Protein AF-A0A0D0V2R1-F1 (afdb_monomer_lite)

Secondary structure (DSSP, 8-state):
-PPPPPPGGG--SSTTSSTT--TBTTBTT-S-GGGGG--HHHHHHHHHT-SS------SSGGG--HHHHH-TT--TT-THHHHHS-EEEEEEEEEHHHHHHHTTPPPP-TT-TT-EE-HHHHHHHHHHTT----TT-EEEEE-SHHHHHHHS-HHHHHHHHT-SS--B-EEPPSHHHHHHHHHTT--EEEESSTTSB-BS--SS-HHIIIIIII---EE-S---HHHHHHHHHHT--EEEEEE-----TT-S-----EEEE-

pLDDT: mean 82.3, std 16.57, range [29.94, 98.69]

Structure (mmCIF, N/CA/C/O backbone):
data_AF-A0A0D0V2R1-F1
#
_entry.id   AF-A0A0D0V2R1-F1
#
loop_
_atom_site.group_PDB
_atom_site.id
_atom_site.type_symbol
_atom_site.label_atom_id
_atom_site.label_alt_id
_atom_site.label_comp_id
_atom_site.label_asym_id
_atom_site.label_entity_id
_atom_site.label_seq_id
_atom_site.pdbx_PDB_ins_code
_atom_site.Cartn_x
_atom_site.Cartn_y
_atom_site.Cartn_z
_atom_site.occupancy
_atom_site.B_iso_or_equiv
_atom_site.auth_seq_id
_atom_site.auth_comp_id
_atom_site.auth_asym_id
_atom_site.auth_atom_id
_atom_site.pdbx_PDB_model_num
ATOM 1 N N . MET A 1 1 ? 41.831 -31.278 -14.290 1.00 55.53 1 MET A N 1
ATOM 2 C CA . MET A 1 1 ? 41.126 -32.405 -13.641 1.00 55.53 1 MET A CA 1
ATOM 3 C C . MET A 1 1 ? 40.776 -31.930 -12.244 1.00 55.53 1 MET A C 1
ATOM 5 O O . MET A 1 1 ? 41.676 -31.428 -11.586 1.00 55.53 1 MET A O 1
ATOM 9 N N . VAL A 1 2 ? 39.503 -31.960 -11.837 1.00 63.09 2 VAL A N 1
ATOM 10 C CA . VAL A 1 2 ? 39.121 -31.499 -10.491 1.00 63.09 2 VAL A CA 1
ATOM 11 C C . VAL A 1 2 ? 39.759 -32.454 -9.471 1.00 63.09 2 VAL A C 1
ATOM 13 O O . VAL A 1 2 ? 39.551 -33.662 -9.600 1.00 63.09 2 VAL A O 1
ATOM 16 N N . PRO A 1 3 ? 40.573 -31.963 -8.523 1.00 69.25 3 PRO A N 1
ATOM 17 C CA . PRO A 1 3 ? 41.209 -32.806 -7.518 1.00 69.25 3 PRO A CA 1
ATOM 18 C C . PRO A 1 3 ? 40.146 -33.452 -6.622 1.00 69.25 3 PRO A C 1
ATOM 20 O O . PRO A 1 3 ? 39.076 -32.884 -6.396 1.00 69.25 3 PRO A O 1
ATOM 23 N N . THR A 1 4 ? 40.433 -34.644 -6.097 1.00 80.38 4 THR A N 1
ATOM 24 C CA . THR A 1 4 ? 39.540 -35.308 -5.140 1.00 80.38 4 THR A CA 1
ATOM 25 C C . THR A 1 4 ? 39.346 -34.412 -3.920 1.00 80.38 4 THR A C 1
ATOM 27 O O . THR A 1 4 ? 40.317 -34.040 -3.261 1.00 80.38 4 THR A O 1
ATOM 30 N N . ILE A 1 5 ? 38.093 -34.061 -3.615 1.00 83.06 5 ILE A N 1
ATOM 31 C CA . ILE A 1 5 ? 37.779 -33.208 -2.466 1.00 83.06 5 ILE A CA 1
ATOM 32 C C . ILE A 1 5 ? 38.029 -34.010 -1.180 1.00 83.06 5 ILE A C 1
ATOM 34 O O . ILE A 1 5 ? 37.437 -35.081 -1.017 1.00 83.06 5 ILE A O 1
ATOM 38 N N . PRO A 1 6 ? 38.876 -33.521 -0.261 1.00 81.62 6 PRO A N 1
ATOM 39 C CA . PRO A 1 6 ? 39.162 -34.232 0.976 1.00 81.62 6 PRO A CA 1
ATOM 40 C C . PRO A 1 6 ? 37.971 -34.160 1.957 1.00 81.62 6 PRO A C 1
ATOM 42 O O . PRO A 1 6 ? 37.212 -33.183 1.924 1.00 81.62 6 PRO A O 1
ATOM 45 N N . PRO A 1 7 ? 37.788 -35.157 2.849 1.00 87.06 7 PRO A N 1
ATOM 46 C CA . PRO A 1 7 ? 36.787 -35.094 3.915 1.00 87.06 7 PRO A CA 1
ATOM 47 C C . PRO A 1 7 ? 36.956 -33.838 4.775 1.00 87.06 7 PRO A C 1
ATOM 49 O O . PRO A 1 7 ? 38.083 -33.417 5.032 1.00 87.06 7 PRO A O 1
ATOM 52 N N . PHE A 1 8 ? 35.858 -33.253 5.261 1.00 79.00 8 PHE A N 1
ATOM 53 C CA . PHE A 1 8 ? 35.910 -32.012 6.046 1.00 79.00 8 PHE A CA 1
ATOM 54 C C . PHE A 1 8 ? 36.839 -32.123 7.265 1.00 79.00 8 PHE A C 1
ATOM 56 O O . PHE A 1 8 ? 37.673 -31.247 7.481 1.00 79.00 8 PHE A O 1
ATOM 63 N N . ASP A 1 9 ? 36.782 -33.253 7.973 1.00 87.00 9 ASP A N 1
ATOM 64 C CA . ASP A 1 9 ? 37.606 -33.530 9.159 1.00 87.00 9 ASP A CA 1
ATOM 65 C C . ASP A 1 9 ? 39.110 -33.628 8.859 1.00 87.00 9 ASP A C 1
ATOM 67 O O . ASP A 1 9 ? 39.936 -33.641 9.768 1.00 87.00 9 ASP A O 1
ATOM 71 N N . SER A 1 10 ? 39.491 -33.692 7.581 1.00 84.19 10 SER A N 1
ATOM 72 C CA . SER A 1 10 ? 40.894 -33.687 7.160 1.00 84.19 10 SER A CA 1
ATOM 73 C C . SER A 1 10 ? 41.434 -32.288 6.833 1.00 84.19 10 SER A C 1
ATOM 75 O O . SER A 1 10 ? 42.637 -32.128 6.608 1.00 84.19 10 SER A O 1
ATOM 77 N N . LEU A 1 11 ? 40.578 -31.260 6.860 1.00 81.50 11 LEU A N 1
ATOM 78 C CA . LEU A 1 11 ? 40.994 -29.861 6.792 1.00 81.50 11 LEU A CA 1
ATOM 79 C C . LEU A 1 11 ? 41.585 -29.422 8.155 1.00 81.50 11 LEU A C 1
ATOM 81 O O . LEU A 1 11 ? 41.177 -29.929 9.197 1.00 81.50 11 LEU A O 1
ATOM 85 N N . PRO A 1 12 ? 42.534 -28.469 8.207 1.00 81.62 12 PRO A N 1
ATOM 86 C CA . PRO A 1 12 ? 43.048 -27.684 7.093 1.00 81.62 12 PRO A CA 1
ATOM 87 C C . PRO A 1 12 ? 44.037 -28.453 6.208 1.00 81.62 12 PRO A C 1
ATOM 89 O O . PRO A 1 12 ? 44.826 -29.259 6.712 1.00 81.62 12 PRO A O 1
ATOM 92 N N . ILE A 1 13 ? 44.035 -28.150 4.908 1.00 82.81 13 ILE A N 1
ATOM 93 C CA . ILE A 1 13 ? 45.030 -28.651 3.944 1.00 82.81 13 ILE A CA 1
ATOM 94 C C . ILE A 1 13 ? 46.378 -27.968 4.194 1.00 82.81 13 ILE A C 1
ATOM 96 O O . ILE A 1 13 ? 47.369 -28.647 4.456 1.00 82.81 13 ILE A O 1
ATOM 100 N N . ALA A 1 14 ? 46.419 -26.632 4.211 1.00 85.31 14 ALA A N 1
ATOM 101 C CA . ALA A 1 14 ? 47.617 -25.895 4.599 1.00 85.31 14 ALA A CA 1
ATOM 102 C C . ALA A 1 14 ? 47.663 -25.750 6.126 1.00 85.31 14 ALA A C 1
ATOM 104 O O . ALA A 1 14 ? 46.918 -24.959 6.706 1.00 85.31 14 ALA A O 1
ATOM 105 N N . LYS A 1 15 ? 48.542 -26.510 6.795 1.00 86.25 15 LYS A N 1
ATOM 106 C CA . LYS A 1 15 ? 48.643 -26.531 8.271 1.00 86.25 15 LYS A CA 1
ATOM 107 C C . LYS A 1 15 ? 49.080 -25.199 8.888 1.00 86.25 15 LYS A C 1
ATOM 109 O O . LYS A 1 15 ? 48.806 -24.966 10.058 1.00 86.25 15 LYS A O 1
ATOM 114 N N . SER A 1 16 ? 49.737 -24.343 8.110 1.00 85.19 16 SER A N 1
ATOM 115 C CA . SER A 1 16 ? 50.118 -22.983 8.506 1.00 85.19 16 SER A CA 1
ATOM 116 C C . SER A 1 16 ? 48.980 -21.962 8.385 1.00 85.19 16 SER A C 1
ATOM 118 O O . SER A 1 16 ? 49.117 -20.849 8.885 1.00 85.19 16 SER A O 1
ATOM 120 N N . GLY A 1 17 ? 47.882 -22.308 7.705 1.00 76.88 17 GLY A N 1
ATOM 121 C CA . GLY A 1 17 ? 46.726 -21.436 7.510 1.00 76.88 17 GLY A CA 1
ATOM 122 C C . GLY A 1 17 ? 45.669 -21.562 8.618 1.00 76.88 17 GLY A C 1
ATOM 123 O O . GLY A 1 17 ? 45.819 -22.358 9.547 1.00 76.88 17 GLY A O 1
ATOM 124 N N . PRO A 1 18 ? 44.561 -20.806 8.518 1.00 74.19 18 PRO A N 1
ATOM 125 C CA . PRO A 1 18 ? 43.477 -20.852 9.499 1.00 74.19 18 PRO A CA 1
ATOM 126 C C . PRO A 1 18 ? 42.792 -22.236 9.545 1.00 74.19 18 PRO A C 1
ATOM 128 O O . PRO A 1 18 ? 42.828 -22.965 8.545 1.00 74.19 18 PRO A O 1
ATOM 131 N N . PRO A 1 19 ? 42.150 -22.620 10.668 1.00 77.88 19 PRO A N 1
ATOM 132 C CA . PRO A 1 19 ? 41.445 -23.897 10.785 1.00 77.88 19 PRO A CA 1
ATOM 133 C C . PRO A 1 19 ? 40.475 -24.145 9.624 1.00 77.88 19 PRO A C 1
ATOM 135 O O . PRO A 1 19 ? 39.800 -23.231 9.156 1.00 77.88 19 PRO A O 1
ATOM 138 N N . TYR A 1 20 ? 40.417 -25.397 9.166 1.00 76.56 20 TYR A N 1
ATOM 139 C CA . TYR A 1 20 ? 39.538 -25.869 8.089 1.00 76.56 20 TYR A CA 1
ATOM 140 C C . TYR A 1 20 ? 39.768 -25.266 6.687 1.00 76.56 20 TYR A C 1
ATOM 142 O O . TYR A 1 20 ? 38.922 -25.417 5.807 1.00 76.56 20 TYR A O 1
ATOM 150 N N . ASN A 1 21 ? 40.907 -24.613 6.426 1.00 85.31 21 ASN A N 1
ATOM 151 C CA . ASN A 1 21 ? 41.203 -24.101 5.084 1.00 85.31 21 ASN A CA 1
ATOM 152 C C . ASN A 1 21 ? 41.425 -25.223 4.050 1.00 85.31 21 ASN A C 1
ATOM 154 O O . ASN A 1 21 ? 41.913 -26.308 4.368 1.00 85.31 21 ASN A O 1
ATOM 158 N N . ALA A 1 22 ? 41.129 -24.920 2.787 1.00 83.62 22 ALA A N 1
ATOM 159 C CA . ALA A 1 22 ? 41.424 -25.779 1.641 1.00 83.62 22 ALA A CA 1
ATOM 160 C C . ALA A 1 22 ? 42.485 -25.158 0.711 1.00 83.62 22 ALA A C 1
ATOM 162 O O . ALA A 1 22 ? 42.470 -25.385 -0.497 1.00 83.62 22 ALA A O 1
ATOM 163 N N . TRP A 1 23 ? 43.372 -24.319 1.252 1.00 86.69 23 TRP A N 1
ATOM 164 C CA . TRP A 1 23 ? 44.371 -23.610 0.453 1.00 86.69 23 TRP A CA 1
ATOM 165 C C . TRP A 1 23 ? 45.352 -24.594 -0.185 1.00 86.69 23 TRP A C 1
ATOM 167 O O . TRP A 1 23 ? 45.798 -25.543 0.460 1.00 86.69 23 TRP A O 1
ATOM 177 N N . GLY A 1 24 ? 45.650 -24.385 -1.468 1.00 82.88 24 GLY A N 1
ATOM 178 C CA . GLY A 1 24 ? 46.469 -25.296 -2.265 1.00 82.88 24 GLY A CA 1
ATOM 179 C C . GLY A 1 24 ? 45.717 -26.491 -2.860 1.00 82.88 24 GLY A C 1
ATOM 180 O O . GLY A 1 24 ? 46.298 -27.188 -3.687 1.00 82.88 24 GLY A O 1
ATOM 181 N N . LEU A 1 25 ? 44.437 -26.719 -2.515 1.00 82.00 25 LEU A N 1
ATOM 182 C CA . LEU A 1 25 ? 43.645 -27.833 -3.066 1.00 82.00 25 LEU A CA 1
ATOM 183 C C . LEU A 1 25 ? 43.629 -27.828 -4.599 1.00 82.00 25 LEU A C 1
ATOM 185 O O . LEU A 1 25 ? 43.749 -28.885 -5.207 1.00 82.00 25 LEU A O 1
ATOM 189 N N . TYR A 1 26 ? 43.509 -26.646 -5.206 1.00 81.69 26 TYR A N 1
ATOM 190 C CA . TYR A 1 26 ? 43.457 -26.456 -6.659 1.00 81.69 26 TYR A CA 1
ATOM 191 C C . TYR A 1 26 ? 44.762 -25.875 -7.241 1.00 81.69 26 TYR A C 1
ATOM 193 O O . TYR A 1 26 ? 44.796 -25.500 -8.409 1.00 81.69 26 TYR A O 1
ATOM 201 N N . GLY A 1 27 ? 45.840 -25.834 -6.449 1.00 83.56 27 GLY A N 1
ATOM 202 C CA . GLY A 1 27 ? 47.112 -25.187 -6.789 1.00 83.56 27 GLY A CA 1
ATOM 203 C C . GLY A 1 27 ? 47.432 -24.000 -5.876 1.00 83.56 27 GLY A C 1
ATOM 204 O O . GLY A 1 27 ? 46.545 -23.464 -5.214 1.00 83.56 27 GLY A O 1
ATOM 205 N N . SER A 1 28 ? 48.711 -23.614 -5.802 1.00 82.12 28 SER A N 1
ATOM 206 C CA . SER A 1 28 ? 49.166 -22.508 -4.940 1.00 82.12 28 SER A CA 1
ATOM 207 C C . SER A 1 28 ? 48.728 -21.130 -5.439 1.00 82.12 28 SER A C 1
ATOM 209 O O . SER A 1 28 ? 48.524 -20.242 -4.622 1.00 82.12 28 SER A O 1
ATOM 211 N N . GLU A 1 29 ? 48.523 -20.990 -6.750 1.00 78.00 29 GLU A N 1
ATOM 212 C CA . GLU A 1 29 ? 48.115 -19.740 -7.411 1.00 78.00 29 GLU A CA 1
ATOM 213 C C . GLU A 1 29 ? 46.612 -19.713 -7.750 1.00 78.00 29 GLU A C 1
ATOM 215 O O . GLU A 1 29 ? 46.174 -18.934 -8.593 1.00 78.00 29 GLU A O 1
ATOM 220 N N . ASP A 1 30 ? 45.816 -20.619 -7.174 1.00 77.44 30 ASP A N 1
ATOM 221 C CA . ASP A 1 30 ? 44.382 -20.675 -7.454 1.00 77.44 30 ASP A CA 1
ATOM 222 C C . ASP A 1 30 ? 43.613 -19.527 -6.780 1.00 77.44 30 ASP A C 1
ATOM 224 O O . ASP A 1 30 ? 43.604 -19.410 -5.555 1.00 77.44 30 ASP A O 1
ATOM 228 N N . GLU A 1 31 ? 42.888 -18.747 -7.584 1.00 65.75 31 GLU A N 1
ATOM 229 C CA . GLU A 1 31 ? 42.003 -17.666 -7.123 1.00 65.75 31 GLU A CA 1
ATOM 230 C C . GLU A 1 31 ? 40.507 -18.018 -7.221 1.00 65.75 31 GLU A C 1
ATOM 232 O O . GLU A 1 31 ? 39.653 -17.254 -6.770 1.00 65.75 31 GLU A O 1
ATOM 237 N N . LEU A 1 32 ? 40.153 -19.166 -7.812 1.00 53.62 32 LEU A N 1
ATOM 238 C CA . LEU A 1 32 ? 38.756 -19.527 -8.091 1.00 53.62 32 LEU A CA 1
ATOM 239 C C . LEU A 1 32 ? 38.149 -20.444 -7.021 1.00 53.62 32 LEU A C 1
ATOM 241 O O . LEU A 1 32 ? 36.923 -20.495 -6.861 1.00 53.62 32 LEU A O 1
ATOM 245 N N . GLY A 1 33 ? 38.974 -21.182 -6.277 1.00 70.88 33 GLY A N 1
ATOM 246 C CA . GLY A 1 33 ? 38.547 -22.041 -5.184 1.00 70.88 33 GLY A CA 1
ATOM 247 C C . GLY A 1 33 ? 37.458 -23.022 -5.617 1.00 70.88 33 GLY A C 1
ATOM 248 O O . GLY A 1 33 ? 37.603 -23.806 -6.552 1.00 70.88 33 GLY A O 1
ATOM 249 N N . ARG A 1 34 ? 36.306 -22.993 -4.941 1.00 63.16 34 ARG A N 1
ATOM 250 C CA . ARG A 1 34 ? 35.209 -23.931 -5.233 1.00 63.16 34 ARG A CA 1
ATOM 251 C C . ARG A 1 34 ? 34.501 -23.693 -6.567 1.00 63.16 34 ARG A C 1
ATOM 253 O O . ARG A 1 34 ? 33.722 -24.556 -6.965 1.00 63.16 34 ARG A O 1
ATOM 260 N N . LEU A 1 35 ? 34.782 -22.607 -7.285 1.00 54.09 35 LEU A N 1
ATOM 261 C CA . LEU A 1 35 ? 34.234 -22.412 -8.630 1.00 54.09 35 LEU A CA 1
ATOM 262 C C . LEU A 1 35 ? 34.763 -23.450 -9.629 1.00 54.09 35 LEU A C 1
ATOM 264 O O . LEU A 1 35 ? 34.054 -23.785 -10.573 1.00 54.09 35 LEU A O 1
ATOM 268 N N . HIS A 1 36 ? 35.919 -24.070 -9.365 1.00 64.62 36 HIS A N 1
ATOM 269 C CA . HIS A 1 36 ? 36.400 -25.230 -10.133 1.00 64.62 36 HIS A CA 1
ATOM 270 C C . HIS A 1 36 ? 35.444 -26.429 -10.111 1.00 64.62 36 HIS A C 1
ATOM 272 O O . HIS A 1 36 ? 35.513 -27.293 -10.984 1.00 64.62 36 HIS A O 1
ATOM 278 N N . LEU A 1 37 ? 34.533 -26.495 -9.132 1.00 55.34 37 LEU A N 1
ATOM 279 C CA . LEU A 1 37 ? 33.505 -27.537 -9.057 1.00 55.34 37 LEU A CA 1
ATOM 280 C C . LEU A 1 37 ? 32.376 -27.332 -10.078 1.00 55.34 37 LEU A C 1
ATOM 282 O O . LEU A 1 37 ? 31.584 -28.247 -10.312 1.00 55.34 37 LEU A O 1
ATOM 286 N N . ILE A 1 38 ? 32.313 -26.160 -10.713 1.00 52.25 38 ILE A N 1
ATOM 287 C CA . ILE A 1 38 ? 31.374 -25.840 -11.788 1.00 52.25 38 ILE A CA 1
ATOM 288 C C . ILE A 1 38 ? 31.972 -26.327 -13.117 1.00 52.25 38 ILE A C 1
ATOM 290 O O . ILE A 1 38 ? 32.404 -25.555 -13.969 1.00 52.25 38 ILE A O 1
ATOM 294 N N . THR A 1 39 ? 32.035 -27.647 -13.291 1.00 67.12 39 THR A N 1
ATOM 295 C CA . THR A 1 39 ? 32.497 -28.273 -14.541 1.00 67.12 39 THR A CA 1
ATOM 296 C C . THR A 1 39 ? 31.403 -28.261 -15.617 1.00 67.12 39 THR A C 1
ATOM 298 O O . THR A 1 39 ? 30.225 -28.107 -15.283 1.00 67.12 39 THR A O 1
ATOM 301 N N . PRO A 1 40 ? 31.723 -28.505 -16.905 1.00 59.31 40 PRO A N 1
ATOM 302 C CA . PRO A 1 40 ? 30.703 -28.697 -17.939 1.00 59.31 40 PRO A CA 1
ATOM 303 C C . PRO A 1 40 ? 29.654 -29.762 -17.577 1.00 59.31 40 PRO A C 1
ATOM 305 O O . PRO A 1 40 ? 28.475 -29.597 -17.879 1.00 59.31 40 PRO A O 1
ATOM 308 N N . GLU A 1 41 ? 30.040 -30.834 -16.883 1.00 57.56 41 GLU A N 1
ATOM 309 C CA . GLU A 1 41 ? 29.123 -31.856 -16.363 1.00 57.56 41 GLU A CA 1
ATOM 310 C C . GLU A 1 41 ? 28.255 -31.317 -15.219 1.00 57.56 41 GLU A C 1
ATOM 312 O O . GLU A 1 41 ? 27.079 -31.659 -15.146 1.00 57.56 41 GLU A O 1
ATOM 317 N N . ALA A 1 42 ? 28.794 -30.466 -14.338 1.00 45.72 42 ALA A N 1
ATOM 318 C CA . ALA A 1 42 ? 28.013 -29.797 -13.295 1.00 45.72 42 ALA A CA 1
ATOM 319 C C . ALA A 1 42 ? 26.999 -28.807 -13.884 1.00 45.72 42 ALA A C 1
ATOM 321 O O . ALA A 1 42 ? 25.849 -28.782 -13.452 1.00 45.72 42 ALA A O 1
ATOM 322 N N . VAL A 1 43 ? 27.389 -28.068 -14.925 1.00 43.47 43 VAL A N 1
ATOM 323 C CA . VAL A 1 43 ? 26.494 -27.185 -15.686 1.00 43.47 43 VAL A CA 1
ATOM 324 C C . VAL A 1 43 ? 25.400 -27.997 -16.386 1.00 43.47 43 VAL A C 1
ATOM 326 O O . VAL A 1 43 ? 24.230 -27.632 -16.317 1.00 43.47 43 VAL A O 1
ATOM 329 N N . LYS A 1 44 ? 25.738 -29.142 -16.996 1.00 46.59 44 LYS A N 1
ATOM 330 C CA . LYS A 1 44 ? 24.747 -30.058 -17.593 1.00 46.59 44 LYS A CA 1
ATOM 331 C C . LYS A 1 44 ? 23.791 -30.652 -16.551 1.00 46.59 44 LYS A C 1
ATOM 333 O O . LYS A 1 44 ? 22.607 -30.750 -16.842 1.00 46.59 44 LYS A O 1
ATOM 338 N N . ARG A 1 45 ? 24.249 -30.961 -15.330 1.00 48.53 45 ARG A N 1
ATOM 339 C CA . ARG A 1 45 ? 23.344 -31.334 -14.222 1.00 48.53 45 ARG A CA 1
ATOM 340 C C . ARG A 1 45 ? 22.424 -30.180 -13.817 1.00 48.53 45 ARG A C 1
ATOM 342 O O . ARG A 1 45 ? 21.249 -30.412 -13.577 1.00 48.53 45 ARG A O 1
ATOM 349 N N . GLY A 1 46 ? 22.929 -28.946 -13.787 1.00 38.53 46 GLY A N 1
ATOM 350 C CA . GLY A 1 46 ? 22.111 -27.749 -13.551 1.00 38.53 46 GLY A CA 1
ATOM 351 C C . GLY A 1 46 ? 21.082 -27.484 -14.658 1.00 38.53 46 GLY A C 1
ATOM 352 O O . GLY A 1 46 ? 19.998 -26.982 -14.384 1.00 38.53 46 GLY A O 1
ATOM 353 N N . ARG A 1 47 ? 21.363 -27.877 -15.907 1.00 42.25 47 ARG A N 1
ATOM 354 C CA . ARG A 1 47 ? 20.350 -27.912 -16.975 1.00 42.25 47 ARG A CA 1
ATOM 355 C C . ARG A 1 47 ? 19.242 -28.916 -16.652 1.00 42.25 47 ARG A C 1
ATOM 357 O O . ARG A 1 47 ? 18.080 -28.604 -16.869 1.00 42.25 47 ARG A O 1
ATOM 364 N N . ASP A 1 48 ? 19.582 -30.092 -16.132 1.00 45.12 48 ASP A N 1
ATOM 365 C CA . ASP A 1 48 ? 18.597 -31.140 -15.824 1.00 45.12 48 ASP A CA 1
ATOM 366 C C . ASP A 1 48 ? 17.674 -30.768 -14.646 1.00 45.12 48 ASP A C 1
ATOM 368 O O . ASP A 1 48 ? 16.599 -31.344 -14.511 1.00 45.12 48 ASP A O 1
ATOM 372 N N . THR A 1 49 ? 18.048 -29.776 -13.826 1.00 37.78 49 THR A N 1
ATOM 373 C CA . THR A 1 49 ? 17.173 -29.190 -12.792 1.00 37.78 49 THR A CA 1
ATOM 374 C C . THR A 1 49 ? 16.225 -28.115 -13.325 1.00 37.78 49 THR A C 1
ATOM 376 O O . THR A 1 49 ? 15.432 -27.569 -12.566 1.00 37.78 49 THR A O 1
ATOM 379 N N . ILE A 1 50 ? 16.309 -27.769 -14.611 1.00 42.56 50 ILE A N 1
ATOM 380 C CA . ILE A 1 50 ? 15.351 -26.877 -15.266 1.00 42.56 50 ILE A CA 1
ATOM 381 C C . ILE A 1 50 ? 14.128 -27.723 -15.625 1.00 42.56 50 ILE A C 1
ATOM 383 O O . ILE A 1 50 ? 13.998 -28.204 -16.750 1.00 42.56 50 ILE A O 1
ATOM 387 N N . THR A 1 51 ? 13.247 -27.940 -14.654 1.00 38.44 51 THR A N 1
ATOM 388 C CA . THR A 1 51 ? 12.038 -28.755 -14.829 1.00 38.44 51 THR A CA 1
ATOM 389 C C . THR A 1 51 ? 10.812 -27.913 -15.201 1.00 38.44 51 THR A C 1
ATOM 391 O O . THR A 1 51 ? 9.940 -28.381 -15.926 1.00 38.44 51 THR A O 1
ATOM 394 N N . GLU A 1 52 ? 10.776 -26.640 -14.802 1.00 44.81 52 GLU A N 1
ATOM 395 C CA . GLU A 1 52 ? 9.610 -25.753 -14.938 1.00 44.81 52 GLU A CA 1
ATOM 396 C C . GLU A 1 52 ? 9.843 -24.610 -15.933 1.00 44.81 52 GLU A C 1
ATOM 398 O O . GLU A 1 52 ? 8.908 -23.891 -16.277 1.00 44.81 52 GLU A O 1
ATOM 403 N N . GLY A 1 53 ? 11.087 -24.407 -16.385 1.00 34.47 53 GLY A N 1
ATOM 404 C CA . GLY A 1 53 ? 11.432 -23.338 -17.331 1.00 34.47 53 GLY A CA 1
ATOM 405 C C . GLY A 1 53 ? 11.249 -21.915 -16.783 1.00 34.47 53 GLY A C 1
ATOM 406 O O . GLY A 1 53 ? 11.116 -20.974 -17.563 1.00 34.47 53 GLY A O 1
ATOM 407 N N . ILE A 1 54 ? 11.239 -21.739 -15.456 1.00 37.47 54 ILE A N 1
ATOM 408 C CA . ILE A 1 54 ? 11.069 -20.436 -14.797 1.00 37.47 54 ILE A CA 1
ATOM 409 C C . ILE A 1 54 ? 12.432 -19.756 -14.617 1.00 37.47 54 ILE A C 1
ATOM 411 O O . ILE A 1 54 ? 13.371 -20.338 -14.078 1.00 37.47 54 ILE A O 1
ATOM 415 N N . SER A 1 55 ? 12.521 -18.495 -15.041 1.00 31.69 55 SER A N 1
ATOM 416 C CA . SER A 1 55 ? 13.694 -17.627 -14.896 1.00 31.69 55 SER A CA 1
ATOM 417 C C . SER A 1 55 ? 13.363 -16.441 -13.981 1.00 31.69 55 SER A C 1
ATOM 419 O O . SER A 1 55 ? 12.272 -15.882 -14.080 1.00 31.69 55 SER A O 1
ATOM 421 N N . ILE A 1 56 ? 14.282 -16.052 -13.089 1.00 31.31 56 ILE A N 1
ATOM 422 C CA . ILE A 1 56 ? 14.119 -14.938 -12.132 1.00 31.31 56 ILE A CA 1
ATOM 423 C C . ILE A 1 56 ? 15.216 -13.891 -12.393 1.00 31.31 56 ILE A C 1
ATOM 425 O O . ILE A 1 56 ? 16.365 -14.256 -12.632 1.00 31.31 56 ILE A O 1
ATOM 429 N N . ASN A 1 57 ? 14.871 -12.597 -12.354 1.00 29.94 57 ASN A N 1
ATOM 430 C CA . ASN A 1 57 ? 15.736 -11.476 -12.760 1.00 29.94 57 ASN A CA 1
ATOM 431 C C . ASN A 1 57 ? 16.010 -10.468 -11.611 1.00 29.94 57 ASN A C 1
ATOM 433 O O . ASN A 1 57 ? 15.234 -10.396 -10.661 1.00 29.94 57 ASN A O 1
ATOM 437 N N . LEU A 1 58 ? 17.089 -9.675 -11.721 1.00 31.91 58 LEU A N 1
ATOM 438 C CA . LEU A 1 58 ? 17.558 -8.631 -10.785 1.00 31.91 58 LEU A CA 1
ATOM 439 C C . LEU A 1 58 ? 17.643 -7.266 -11.531 1.00 31.91 58 LEU A C 1
ATOM 441 O O . LEU A 1 58 ? 18.577 -7.124 -12.317 1.00 31.91 58 LEU A O 1
ATOM 445 N N . LYS A 1 59 ? 16.699 -6.302 -11.347 1.00 34.66 59 LYS A N 1
ATOM 446 C CA . LYS A 1 59 ? 16.689 -4.874 -11.842 1.00 34.66 59 LYS A CA 1
ATOM 447 C C . LYS A 1 59 ? 15.371 -4.113 -11.492 1.00 34.66 59 LYS A C 1
ATOM 449 O O . LYS A 1 59 ? 14.434 -4.757 -11.032 1.00 34.66 59 LYS A O 1
ATOM 454 N N . PHE A 1 60 ? 15.284 -2.781 -11.715 1.00 45.69 60 PHE A N 1
ATOM 455 C CA . PHE A 1 60 ? 14.038 -1.971 -11.599 1.00 45.69 60 PHE A CA 1
ATOM 456 C C . PHE A 1 60 ? 13.015 -2.293 -12.720 1.00 45.69 60 PHE A C 1
ATOM 458 O O . PHE A 1 60 ? 13.378 -2.942 -13.706 1.00 45.69 60 PHE A O 1
ATOM 465 N N . TYR A 1 61 ? 11.757 -1.826 -12.610 1.00 43.09 61 TYR A N 1
ATOM 466 C CA . TYR A 1 61 ? 10.673 -2.110 -13.576 1.00 43.09 61 TYR A CA 1
ATOM 467 C C . TYR A 1 61 ? 11.100 -1.798 -15.023 1.00 43.09 61 TYR A C 1
ATOM 469 O O . TYR A 1 61 ? 11.714 -0.767 -15.302 1.00 43.09 61 TYR A O 1
ATOM 477 N N . ASN A 1 62 ? 10.828 -2.709 -15.964 1.00 48.53 62 ASN A N 1
ATOM 478 C CA . ASN A 1 62 ? 11.335 -2.657 -17.348 1.00 48.53 62 ASN A CA 1
ATOM 479 C C . ASN A 1 62 ? 12.873 -2.543 -17.491 1.00 48.53 62 ASN A C 1
ATOM 481 O O . ASN A 1 62 ? 13.377 -1.976 -18.468 1.00 48.53 62 ASN A O 1
ATOM 485 N N . GLY A 1 63 ? 13.632 -3.098 -16.541 1.00 48.00 63 GLY A N 1
ATOM 486 C CA . GLY A 1 63 ? 15.070 -3.344 -16.673 1.00 48.00 63 GLY A CA 1
ATOM 487 C C . GLY A 1 63 ? 15.983 -2.133 -16.455 1.00 48.00 63 GLY A C 1
ATOM 488 O O . GLY A 1 63 ? 17.158 -2.216 -16.808 1.00 48.00 63 GLY A O 1
ATOM 489 N N . MET A 1 64 ? 15.464 -1.032 -15.903 1.00 61.97 64 MET A N 1
ATOM 490 C CA . MET A 1 64 ? 16.237 0.179 -15.595 1.00 61.97 64 MET A CA 1
ATOM 491 C C . MET A 1 64 ? 17.241 -0.076 -14.456 1.00 61.97 64 MET A C 1
ATOM 493 O O . MET A 1 64 ? 16.982 -0.879 -13.557 1.00 61.97 64 MET A O 1
ATOM 497 N N . THR A 1 65 ? 18.407 0.562 -14.512 1.00 63.31 65 THR A N 1
ATOM 498 C CA . THR A 1 65 ? 19.476 0.471 -13.502 1.00 63.31 65 THR A CA 1
ATOM 499 C C . THR A 1 65 ? 19.440 1.652 -12.527 1.00 63.31 65 THR A C 1
ATOM 501 O O . THR A 1 65 ? 18.810 2.672 -12.797 1.00 63.31 65 THR A O 1
ATOM 504 N N . LEU A 1 66 ? 20.117 1.526 -11.376 1.00 58.38 66 LEU A N 1
ATOM 505 C CA . LEU A 1 66 ? 20.206 2.615 -10.390 1.00 58.38 66 LEU A CA 1
ATOM 506 C C . LEU A 1 66 ? 20.971 3.825 -10.936 1.00 58.38 66 LEU A C 1
ATOM 508 O O . LEU A 1 66 ? 20.614 4.955 -10.626 1.00 58.38 66 LEU A O 1
ATOM 512 N N . GLU A 1 67 ? 22.001 3.589 -11.748 1.00 69.31 67 GLU A N 1
ATOM 513 C CA . GLU A 1 67 ? 22.788 4.642 -12.391 1.00 69.31 67 GLU A CA 1
ATOM 514 C C . GLU A 1 67 ? 21.919 5.453 -13.361 1.00 69.31 67 GLU A C 1
ATOM 516 O O . GLU A 1 67 ? 21.839 6.670 -13.232 1.00 69.31 67 GLU A O 1
ATOM 521 N N . GLU A 1 68 ? 21.158 4.778 -14.231 1.00 69.50 68 GLU A N 1
ATOM 522 C CA . GLU A 1 68 ? 20.193 5.432 -15.129 1.00 69.50 68 GLU A CA 1
ATOM 523 C C . GLU A 1 68 ? 19.090 6.177 -14.358 1.00 69.50 68 GLU A C 1
ATOM 525 O O . GLU A 1 68 ? 18.670 7.252 -14.775 1.00 69.50 68 GLU A O 1
ATOM 530 N N . ALA A 1 69 ? 18.612 5.628 -13.235 1.00 68.25 69 ALA A N 1
ATOM 531 C CA . ALA A 1 69 ? 17.598 6.269 -12.391 1.00 68.25 69 ALA A CA 1
ATOM 532 C C . ALA A 1 69 ? 18.118 7.478 -11.608 1.00 68.25 69 ALA A C 1
ATOM 534 O O . ALA A 1 69 ? 17.335 8.355 -11.251 1.00 68.25 69 ALA A O 1
ATOM 535 N N . SER A 1 70 ? 19.420 7.514 -11.331 1.00 70.62 70 SER A N 1
ATOM 536 C CA . SER A 1 70 ? 20.062 8.607 -10.600 1.00 70.62 70 SER A CA 1
ATOM 537 C C . SER A 1 70 ? 20.465 9.766 -11.512 1.00 70.62 70 SER A C 1
ATOM 539 O O . SER A 1 70 ? 20.809 10.831 -11.004 1.00 70.62 70 SER A O 1
ATOM 541 N N . ASP A 1 71 ? 20.426 9.581 -12.836 1.00 78.62 71 ASP A N 1
ATOM 542 C CA . ASP A 1 71 ? 20.645 10.648 -13.809 1.00 78.62 71 ASP A CA 1
ATOM 543 C C . ASP A 1 71 ? 19.427 11.597 -13.837 1.00 78.62 71 ASP A C 1
ATOM 545 O O . ASP A 1 71 ? 18.336 11.186 -14.246 1.00 78.62 71 ASP A O 1
ATOM 549 N N . PRO A 1 72 ? 19.580 12.882 -13.452 1.00 76.56 72 PRO A N 1
ATOM 550 C CA . PRO A 1 72 ? 18.481 13.849 -13.437 1.00 76.56 72 PRO A CA 1
ATOM 551 C C . PRO A 1 72 ? 17.865 14.134 -14.814 1.00 76.56 72 PRO A C 1
ATOM 553 O O . PRO A 1 72 ? 16.796 14.738 -14.892 1.00 76.56 72 PRO A O 1
ATOM 556 N N . SER A 1 73 ? 18.539 13.751 -15.903 1.00 84.19 73 SER A N 1
ATOM 557 C CA . SER A 1 73 ? 18.016 13.870 -17.265 1.00 84.19 73 SER A CA 1
ATOM 558 C C . SER A 1 73 ? 17.078 12.721 -17.655 1.00 84.19 73 SER A C 1
ATOM 560 O O . SER A 1 73 ? 16.340 12.838 -18.640 1.00 84.19 73 SER A O 1
ATOM 562 N N . THR A 1 74 ? 17.051 11.630 -16.881 1.00 81.19 74 THR A N 1
ATOM 563 C CA . THR A 1 74 ? 16.195 10.482 -17.167 1.00 81.19 74 THR A CA 1
ATOM 564 C C . THR A 1 74 ? 14.728 10.801 -16.903 1.00 81.19 74 THR A C 1
ATOM 566 O O . THR A 1 74 ? 14.308 11.139 -15.801 1.00 81.19 74 THR A O 1
ATOM 569 N N . THR A 1 75 ? 13.905 10.612 -17.933 1.00 83.44 75 THR A N 1
ATOM 570 C CA . THR A 1 75 ? 12.443 10.759 -17.850 1.00 83.44 75 THR A CA 1
ATOM 571 C C . THR A 1 75 ? 11.714 9.411 -17.840 1.00 83.44 75 THR A C 1
ATOM 573 O O . THR A 1 75 ? 10.517 9.333 -17.561 1.00 83.44 75 THR A O 1
ATOM 576 N N . LYS A 1 76 ? 12.421 8.309 -18.104 1.00 80.38 76 LYS A N 1
ATOM 577 C CA . LYS A 1 76 ? 11.848 6.959 -18.088 1.00 80.38 76 LYS A CA 1
ATOM 578 C C . LYS A 1 76 ? 11.303 6.631 -16.689 1.00 80.38 76 LYS A C 1
ATOM 580 O O . LYS A 1 76 ? 11.947 6.933 -15.694 1.00 80.38 76 LYS A O 1
ATOM 585 N N . LEU A 1 77 ? 10.115 6.020 -16.630 1.00 80.12 77 LEU A N 1
ATOM 586 C CA . LEU A 1 77 ? 9.376 5.698 -15.393 1.00 80.12 77 LEU A CA 1
ATOM 587 C C . LEU A 1 77 ? 8.955 6.907 -14.535 1.00 80.12 77 LEU A C 1
ATOM 589 O O . LEU A 1 77 ? 8.425 6.716 -13.445 1.00 80.12 77 LEU A O 1
ATOM 593 N N . GLY A 1 78 ? 9.126 8.140 -15.022 1.00 83.50 78 GLY A N 1
ATOM 594 C CA . GLY A 1 78 ? 8.706 9.328 -14.283 1.00 83.50 78 GLY A CA 1
ATOM 595 C C . GLY A 1 78 ? 7.183 9.455 -14.153 1.00 83.50 78 GLY A C 1
ATOM 596 O O . GLY A 1 78 ? 6.418 8.987 -15.000 1.00 83.50 78 GLY A O 1
ATOM 597 N N . ILE A 1 79 ? 6.744 10.166 -13.119 1.00 80.62 79 ILE A N 1
ATOM 598 C CA . ILE A 1 79 ? 5.346 10.317 -12.702 1.00 80.62 79 ILE A CA 1
ATOM 599 C C . ILE A 1 79 ? 4.4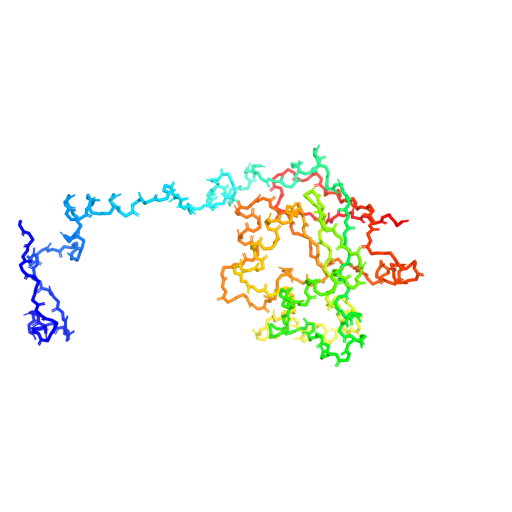55 11.003 -13.747 1.00 80.62 79 ILE A C 1
ATOM 601 O O . ILE A 1 79 ? 3.261 10.727 -13.821 1.00 80.62 79 ILE A O 1
ATOM 605 N N . HIS A 1 80 ? 5.026 11.828 -14.631 1.00 80.00 80 HIS A N 1
ATOM 606 C CA . HIS A 1 80 ? 4.326 12.388 -15.796 1.00 80.00 80 HIS A CA 1
ATOM 607 C C . HIS A 1 80 ? 3.695 11.321 -16.708 1.00 80.00 80 HIS A C 1
ATOM 609 O O . HIS A 1 80 ? 2.716 11.612 -17.391 1.00 80.00 80 HIS A O 1
ATOM 615 N N . ASN A 1 81 ? 4.193 10.078 -16.710 1.00 77.81 81 ASN A N 1
ATOM 616 C CA . ASN A 1 81 ? 3.553 8.992 -17.458 1.00 77.81 81 ASN A CA 1
ATOM 617 C C . ASN A 1 81 ? 2.131 8.701 -16.937 1.00 77.81 81 ASN A C 1
ATOM 619 O O . ASN A 1 81 ? 1.242 8.385 -17.725 1.00 77.81 81 ASN A O 1
ATOM 623 N N . PHE A 1 82 ? 1.878 8.883 -15.636 1.00 73.69 82 PHE A N 1
ATOM 624 C CA . PHE A 1 82 ? 0.549 8.704 -15.037 1.00 73.69 82 PHE A CA 1
ATOM 625 C C . PHE A 1 82 ? -0.398 9.873 -15.328 1.00 73.69 82 PHE A C 1
ATOM 627 O O . PHE A 1 82 ? -1.605 9.727 -15.195 1.00 73.69 82 PHE A O 1
ATOM 634 N N . VAL A 1 83 ? 0.103 11.017 -15.799 1.00 72.69 83 VAL A N 1
ATOM 635 C CA . VAL A 1 83 ? -0.755 12.114 -16.283 1.00 72.69 83 VAL A CA 1
ATOM 636 C C . VAL A 1 83 ? -1.418 11.744 -17.612 1.00 72.69 83 VAL A C 1
ATOM 638 O O . VAL A 1 83 ? -2.553 12.137 -17.867 1.00 72.69 83 VAL A O 1
ATOM 641 N N . GLN A 1 84 ? -0.746 10.953 -18.456 1.00 66.50 84 GLN A N 1
ATOM 642 C CA . GLN A 1 84 ? -1.334 10.472 -19.713 1.00 66.50 84 GLN A CA 1
ATOM 643 C C . GLN A 1 84 ? -2.393 9.384 -19.490 1.00 66.50 84 GLN A C 1
ATOM 645 O O . GLN A 1 84 ? -3.287 9.213 -20.317 1.00 66.50 84 GLN A O 1
ATOM 650 N N . LYS A 1 85 ? -2.301 8.656 -18.371 1.00 63.56 85 LYS A N 1
ATOM 651 C CA . LYS A 1 85 ? -3.273 7.647 -17.945 1.00 63.56 85 LYS A CA 1
ATOM 652 C C . LYS A 1 85 ? -3.500 7.766 -16.431 1.00 63.56 85 LYS A C 1
ATOM 654 O O . LYS A 1 85 ? -2.826 7.061 -15.677 1.00 63.56 85 LYS A O 1
ATOM 659 N N . PRO A 1 86 ? -4.413 8.659 -15.999 1.00 65.94 86 PRO A N 1
ATOM 660 C CA . PRO A 1 86 ? -4.693 8.892 -14.585 1.00 65.94 86 PRO A CA 1
ATOM 661 C C . PRO A 1 86 ? -5.080 7.603 -13.861 1.00 65.94 86 PRO A C 1
ATOM 663 O O . PRO A 1 86 ? -5.660 6.690 -14.460 1.00 65.94 86 PRO A O 1
ATOM 666 N N . ILE A 1 87 ? -4.784 7.532 -12.562 1.00 76.62 87 ILE A N 1
ATOM 667 C CA . ILE A 1 87 ? -5.202 6.403 -11.730 1.00 76.62 87 ILE A CA 1
ATOM 668 C C . ILE A 1 87 ? -6.684 6.599 -11.438 1.00 76.62 87 ILE A C 1
ATOM 670 O O . ILE A 1 87 ? -7.051 7.306 -10.504 1.00 76.62 87 ILE A O 1
ATOM 674 N N . THR A 1 88 ? -7.534 5.999 -12.262 1.00 74.06 88 THR A N 1
ATOM 675 C CA . THR A 1 88 ? -8.987 6.119 -12.164 1.00 74.06 88 THR A CA 1
ATOM 676 C C . THR A 1 88 ? -9.605 4.735 -12.268 1.00 74.06 88 THR A C 1
ATOM 678 O O . THR A 1 88 ? -9.532 4.101 -13.320 1.00 74.06 88 THR A O 1
ATOM 681 N N . SER A 1 89 ? -10.184 4.247 -11.174 1.00 78.88 89 SER A N 1
ATOM 682 C CA . SER A 1 89 ? -10.783 2.911 -11.117 1.00 78.88 89 SER A CA 1
ATOM 683 C C . SER A 1 89 ? -11.781 2.796 -9.965 1.00 78.88 89 SER A C 1
ATOM 685 O O . SER A 1 89 ? -12.038 3.749 -9.227 1.00 78.88 89 SER A O 1
ATOM 687 N N . ARG A 1 90 ? -12.354 1.607 -9.803 1.00 86.00 90 ARG A N 1
ATOM 688 C CA . ARG A 1 90 ? -13.085 1.227 -8.600 1.00 86.00 90 ARG A CA 1
ATOM 689 C C . ARG A 1 90 ? -12.088 0.924 -7.478 1.00 86.00 90 ARG A C 1
ATOM 691 O O . ARG A 1 90 ? -11.030 0.345 -7.710 1.00 86.00 90 ARG A O 1
ATOM 698 N N . ALA A 1 91 ? -12.423 1.351 -6.268 1.00 81.31 91 ALA A N 1
ATOM 699 C CA . ALA A 1 91 ? -11.605 1.165 -5.082 1.00 81.31 91 ALA A CA 1
ATOM 700 C C . ALA A 1 91 ? -12.414 0.586 -3.923 1.00 81.31 91 ALA A C 1
ATOM 702 O O . ALA A 1 91 ? -13.625 0.810 -3.823 1.00 81.31 91 ALA A O 1
ATOM 703 N N . HIS A 1 92 ? -11.719 -0.121 -3.035 1.00 96.44 92 HIS A N 1
ATOM 704 C CA . HIS A 1 92 ? -12.285 -0.713 -1.830 1.00 96.44 92 HIS A CA 1
ATOM 705 C C . HIS A 1 92 ? -11.525 -0.242 -0.596 1.00 96.44 92 HIS A C 1
ATOM 707 O O . HIS A 1 92 ? -10.304 -0.366 -0.551 1.00 96.44 92 HIS A O 1
ATOM 713 N N . LEU A 1 93 ? -12.242 0.261 0.408 1.00 97.88 93 LEU A N 1
ATOM 714 C CA . LEU A 1 93 ? -11.671 0.600 1.706 1.00 97.88 93 LEU A CA 1
ATOM 715 C C . LEU A 1 93 ? -11.810 -0.572 2.678 1.00 97.88 93 LEU A C 1
ATOM 717 O O . LEU A 1 93 ? -12.923 -0.964 3.017 1.00 97.88 93 LEU A O 1
ATOM 721 N N . LEU A 1 94 ? -10.679 -1.063 3.178 1.00 98.62 94 LEU A N 1
ATOM 722 C CA . LEU A 1 94 ? -10.606 -1.926 4.352 1.00 98.62 94 LEU A CA 1
ATOM 723 C C . LEU A 1 94 ? -10.265 -1.070 5.573 1.00 98.62 94 LEU A C 1
ATOM 725 O O . LEU A 1 94 ? -9.145 -0.569 5.701 1.00 98.62 94 LEU A O 1
ATOM 729 N N . ASP A 1 95 ? -11.241 -0.878 6.461 1.00 98.50 95 ASP A N 1
ATOM 730 C CA . ASP A 1 95 ? -11.063 -0.127 7.705 1.00 98.50 95 ASP A CA 1
ATOM 731 C C . ASP A 1 95 ? -10.624 -1.053 8.843 1.00 98.50 95 ASP A C 1
ATOM 733 O O . ASP A 1 95 ? -11.440 -1.644 9.559 1.00 98.50 95 ASP A O 1
ATOM 737 N N . ILE A 1 96 ? -9.306 -1.187 9.001 1.00 98.56 96 ILE A N 1
ATOM 738 C CA . ILE A 1 96 ? -8.716 -2.119 9.959 1.00 98.56 96 ILE A CA 1
ATOM 739 C C . ILE A 1 96 ? -8.980 -1.700 11.412 1.00 98.56 96 ILE A C 1
ATOM 741 O O . ILE A 1 96 ? -9.400 -2.565 12.181 1.00 98.56 96 ILE A O 1
ATOM 745 N N . PRO A 1 97 ? -8.824 -0.424 11.831 1.00 98.19 97 PRO A N 1
ATOM 746 C CA . PRO A 1 97 ? -9.215 -0.006 13.176 1.00 98.19 97 PRO A CA 1
ATOM 747 C C . PRO A 1 97 ? -10.671 -0.336 13.523 1.00 98.19 97 PRO A C 1
ATOM 749 O O . PRO A 1 97 ? -10.940 -0.820 14.625 1.00 98.19 97 PRO A O 1
ATOM 752 N N . LEU A 1 98 ? -11.609 -0.114 12.591 1.00 98.12 98 LEU A N 1
ATOM 753 C CA . LEU A 1 98 ? -13.019 -0.436 12.816 1.00 98.12 98 LEU A CA 1
ATOM 754 C C . LEU A 1 98 ? -13.239 -1.946 12.953 1.00 98.12 98 LEU A C 1
ATOM 756 O O . LEU A 1 98 ? -13.921 -2.375 13.885 1.00 98.12 98 LEU A O 1
ATOM 760 N N . TYR A 1 99 ? -12.642 -2.741 12.062 1.00 98.50 99 TYR A N 1
ATOM 761 C CA . TYR A 1 99 ? -12.693 -4.200 12.132 1.00 98.50 99 TYR A CA 1
ATOM 762 C C . TYR A 1 99 ? -12.148 -4.708 13.476 1.00 98.50 99 TYR A C 1
ATOM 764 O O . TYR A 1 99 ? -12.848 -5.408 14.207 1.00 98.50 99 TYR A O 1
ATOM 772 N N . LEU A 1 100 ? -10.939 -4.291 13.869 1.00 98.25 100 LEU A N 1
ATOM 773 C CA . LEU A 1 100 ? -10.329 -4.708 15.135 1.00 98.25 100 LEU A CA 1
ATOM 774 C C . LEU A 1 100 ? -11.210 -4.339 16.337 1.00 98.25 100 LEU A C 1
ATOM 776 O O . LEU A 1 100 ? -11.423 -5.169 17.219 1.00 98.25 100 LEU A O 1
ATOM 780 N N . SER A 1 101 ? -11.781 -3.130 16.342 1.00 97.81 101 SER A N 1
ATOM 781 C CA . SER A 1 101 ? -12.679 -2.676 17.407 1.00 97.81 101 SER A CA 1
ATOM 782 C C . SER A 1 101 ? -13.954 -3.520 17.509 1.00 97.81 101 SER A C 1
ATOM 784 O O . SER A 1 101 ? -14.323 -3.911 18.617 1.00 97.81 101 SER A O 1
ATOM 786 N N . ARG A 1 102 ? -14.607 -3.848 16.385 1.00 97.62 102 ARG A N 1
ATOM 787 C CA . ARG A 1 102 ? -15.823 -4.688 16.365 1.00 97.62 102 ARG A CA 1
ATOM 788 C C . ARG A 1 102 ? -15.578 -6.096 16.891 1.00 97.62 102 ARG A C 1
ATOM 790 O O . ARG A 1 102 ? -16.446 -6.662 17.550 1.00 97.62 102 ARG A O 1
ATOM 797 N N . HIS A 1 103 ? -14.387 -6.628 16.639 1.00 97.75 103 HIS A N 1
ATOM 798 C CA . HIS A 1 103 ? -13.983 -7.967 17.069 1.00 97.75 103 HIS A CA 1
ATOM 799 C C . HIS A 1 103 ? -13.284 -7.996 18.427 1.00 97.75 103 HIS A C 1
ATOM 801 O O . HIS A 1 103 ? -12.806 -9.049 18.841 1.00 97.75 103 HIS A O 1
ATOM 807 N N . SER A 1 104 ? -13.221 -6.865 19.141 1.00 96.75 104 SER A N 1
ATOM 808 C CA . SER A 1 104 ? -12.495 -6.753 20.416 1.00 96.75 104 SER A CA 1
ATOM 809 C C . SER A 1 104 ? -11.035 -7.231 20.321 1.00 96.75 104 SER A C 1
ATOM 811 O O . SER A 1 104 ? -10.482 -7.781 21.274 1.00 96.75 104 SER A O 1
ATOM 813 N N . LEU A 1 105 ? -10.411 -7.039 19.156 1.00 96.81 105 LEU A N 1
ATOM 814 C CA . LEU A 1 105 ? -9.004 -7.340 18.915 1.00 96.81 105 LEU A CA 1
ATOM 815 C C . LEU A 1 105 ? -8.124 -6.154 19.346 1.00 96.81 105 LEU A C 1
ATOM 817 O O . LEU A 1 105 ? -8.592 -5.011 19.354 1.00 96.81 105 LEU A O 1
ATOM 821 N N . PRO A 1 106 ? -6.843 -6.391 19.691 1.00 96.19 106 PRO A N 1
ATOM 822 C CA . PRO A 1 106 ? -5.932 -5.314 20.064 1.00 96.19 106 PRO A CA 1
ATOM 823 C C . PRO A 1 106 ? -5.831 -4.248 18.959 1.00 96.19 106 PRO A C 1
ATOM 825 O O . PRO A 1 106 ? -5.686 -4.613 17.789 1.00 96.19 106 PRO A O 1
ATOM 828 N N . PRO A 1 107 ? -5.882 -2.945 19.300 1.00 96.50 107 PRO A N 1
ATOM 829 C CA . PRO A 1 107 ? -5.732 -1.881 18.316 1.00 96.50 107 PRO A CA 1
ATOM 830 C C . PRO A 1 107 ? -4.314 -1.863 17.735 1.00 96.50 107 PRO A C 1
ATOM 832 O O . PRO A 1 107 ? -3.354 -2.309 18.370 1.00 96.50 107 PRO A O 1
ATOM 835 N N . LEU A 1 108 ? -4.173 -1.295 16.535 1.00 96.69 108 LEU A N 1
ATOM 836 C CA . LEU A 1 108 ? -2.858 -1.057 15.951 1.00 96.69 108 LEU A CA 1
ATOM 837 C C . LEU A 1 108 ? -2.112 0.021 16.743 1.00 96.69 108 LEU A C 1
ATOM 839 O O . LEU A 1 108 ? -2.668 1.055 17.106 1.00 96.69 108 LEU A O 1
ATOM 843 N N . SER A 1 109 ? -0.820 -0.200 16.960 1.00 96.25 109 SER A N 1
ATOM 844 C CA . SER A 1 109 ? 0.087 0.821 17.474 1.00 96.25 109 SER A CA 1
ATOM 845 C C . SER A 1 109 ? 0.705 1.558 16.290 1.00 96.25 109 SER A C 1
ATOM 847 O O . SER A 1 109 ? 1.715 1.102 15.752 1.00 96.25 109 SER A O 1
ATOM 849 N N . ALA A 1 110 ? 0.124 2.705 15.922 1.00 96.00 110 ALA A N 1
ATOM 850 C CA . ALA A 1 110 ? 0.489 3.494 14.739 1.00 96.00 110 ALA A CA 1
ATOM 851 C C . ALA A 1 110 ? 2.005 3.659 14.548 1.00 96.00 110 ALA A C 1
ATOM 853 O O . ALA A 1 110 ? 2.539 3.433 13.467 1.00 96.00 110 ALA A O 1
ATOM 854 N N . PHE A 1 111 ? 2.726 3.988 15.618 1.00 95.88 111 PHE A N 1
ATOM 855 C CA . PHE A 1 111 ? 4.153 4.301 15.553 1.00 95.88 111 PHE A CA 1
ATOM 856 C C . PHE A 1 111 ? 5.070 3.130 15.932 1.00 95.88 111 PHE A C 1
ATOM 858 O O . PHE A 1 111 ? 6.164 3.361 16.458 1.00 95.88 11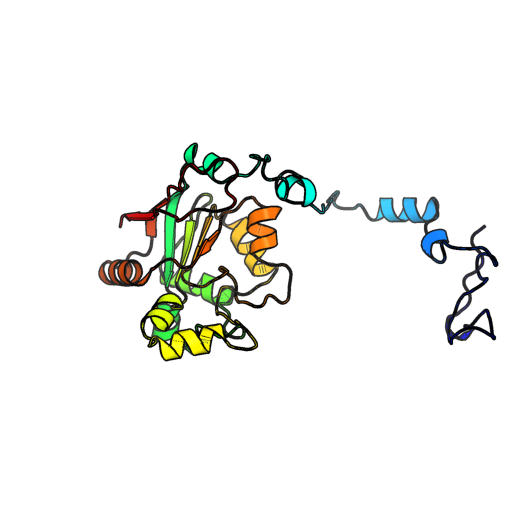1 PHE A O 1
ATOM 865 N N . SER A 1 112 ? 4.626 1.887 15.716 1.00 92.75 112 SER A N 1
ATOM 866 C CA . SER A 1 112 ? 5.404 0.680 16.009 1.00 92.75 112 SER A CA 1
ATOM 867 C C . SER A 1 112 ? 5.470 -0.274 14.823 1.00 92.75 112 SER A C 1
ATOM 869 O O . SER A 1 112 ? 4.448 -0.702 14.294 1.00 92.75 112 SER A O 1
ATOM 871 N N . ALA A 1 113 ? 6.688 -0.709 14.517 1.00 84.06 113 ALA A N 1
ATOM 872 C CA . ALA A 1 113 ? 6.993 -1.722 13.511 1.00 84.06 113 ALA A CA 1
ATOM 873 C C . ALA A 1 113 ? 6.440 -3.115 13.839 1.00 84.06 113 ALA A C 1
ATOM 875 O O . ALA A 1 113 ? 6.242 -3.942 12.955 1.00 84.06 113 ALA A O 1
ATOM 876 N N . SER A 1 114 ? 6.221 -3.400 15.127 1.00 88.38 114 SER A N 1
ATOM 877 C CA . SER A 1 114 ? 5.680 -4.687 15.573 1.00 88.38 114 SER A CA 1
ATOM 878 C C . SER A 1 114 ? 4.175 -4.812 15.331 1.00 88.38 114 SER A C 1
ATOM 880 O O . SER A 1 114 ? 3.623 -5.904 15.449 1.00 88.38 114 SER A O 1
ATOM 882 N N . SER A 1 115 ? 3.499 -3.707 15.002 1.00 92.25 115 SER A N 1
ATOM 883 C CA . SER A 1 115 ? 2.065 -3.688 14.750 1.00 92.25 115 SER A CA 1
ATOM 884 C C . SER A 1 115 ? 1.803 -3.892 13.261 1.00 92.25 115 SER A C 1
ATOM 886 O O . SER A 1 115 ? 1.858 -2.956 12.469 1.00 92.25 115 SER A O 1
ATOM 888 N N . THR A 1 116 ? 1.555 -5.142 12.875 1.00 95.38 116 THR A N 1
ATOM 889 C CA . THR A 1 116 ? 1.386 -5.538 11.470 1.00 95.38 116 THR A CA 1
ATOM 890 C C . THR A 1 116 ? -0.038 -6.008 11.191 1.00 95.38 116 THR A C 1
ATOM 892 O O . THR A 1 116 ? -0.688 -6.609 12.048 1.00 95.38 116 THR A O 1
ATOM 895 N N . ILE A 1 117 ? -0.528 -5.741 9.981 1.00 97.81 117 ILE A N 1
ATOM 896 C CA . ILE A 1 117 ? -1.839 -6.195 9.513 1.00 97.81 117 ILE A CA 1
ATOM 897 C C . ILE A 1 117 ? -1.633 -7.488 8.728 1.00 97.81 117 ILE A C 1
ATOM 899 O O . ILE A 1 117 ? -1.102 -7.476 7.619 1.00 97.81 117 ILE A O 1
ATOM 903 N N . SER A 1 118 ? -2.027 -8.613 9.321 1.00 97.19 118 SER A N 1
ATOM 904 C CA . SER A 1 118 ? -1.855 -9.931 8.704 1.00 97.19 118 SER A CA 1
ATOM 905 C C . SER A 1 118 ? -2.742 -10.119 7.466 1.00 97.19 118 SER A C 1
ATOM 907 O O . SER A 1 118 ? -3.791 -9.481 7.344 1.00 97.19 118 SER A O 1
ATOM 909 N N . LEU A 1 119 ? -2.378 -11.062 6.588 1.00 97.81 119 LEU A N 1
ATOM 910 C CA . LEU A 1 119 ? -3.222 -11.434 5.446 1.00 97.81 119 LEU A CA 1
ATOM 911 C C . LEU A 1 119 ? -4.611 -11.895 5.906 1.00 97.81 119 LEU A C 1
ATOM 913 O O . LEU A 1 119 ? -5.614 -11.504 5.319 1.00 97.81 119 LEU A O 1
ATOM 917 N N . ALA A 1 120 ? -4.674 -12.675 6.989 1.00 98.25 120 ALA A N 1
ATOM 918 C CA . ALA A 1 120 ? -5.936 -13.133 7.562 1.00 98.25 120 ALA A CA 1
ATOM 919 C C . ALA A 1 120 ? -6.829 -11.957 7.991 1.00 98.25 120 ALA A C 1
ATOM 921 O O . ALA A 1 120 ? -8.031 -11.985 7.753 1.00 98.25 120 ALA A O 1
ATOM 922 N N . THR A 1 121 ? -6.243 -10.900 8.564 1.00 98.50 121 THR A N 1
ATOM 923 C CA . THR A 1 121 ? -6.971 -9.675 8.926 1.00 98.50 121 THR A CA 1
ATOM 924 C C . THR A 1 121 ? -7.497 -8.945 7.689 1.00 98.50 121 THR A C 1
ATOM 926 O O . THR A 1 121 ? -8.651 -8.526 7.694 1.00 98.50 121 THR A O 1
ATOM 929 N N . LEU A 1 122 ? -6.688 -8.809 6.629 1.00 98.25 122 LEU A N 1
ATOM 930 C CA . LEU A 1 122 ? -7.120 -8.170 5.377 1.00 98.25 122 LEU A CA 1
ATOM 931 C C . LEU A 1 122 ? -8.293 -8.921 4.740 1.00 98.25 122 LEU A C 1
ATOM 933 O O . LEU A 1 122 ? -9.307 -8.311 4.410 1.00 98.25 122 LEU A O 1
ATOM 937 N N . VAL A 1 123 ? -8.167 -10.243 4.607 1.00 98.38 123 VAL A N 1
ATOM 938 C CA . VAL A 1 123 ? -9.197 -11.097 4.001 1.00 98.38 123 VAL A CA 1
ATOM 939 C C . VAL A 1 123 ? -10.485 -11.062 4.822 1.00 98.38 123 VAL A C 1
ATOM 941 O O . VAL A 1 123 ? -11.541 -10.779 4.267 1.00 98.38 123 VAL A O 1
ATOM 944 N N . ALA A 1 124 ? -10.403 -11.250 6.142 1.00 98.44 124 ALA A N 1
ATOM 945 C CA . ALA A 1 124 ? -11.585 -11.235 7.003 1.00 98.44 124 ALA A CA 1
ATOM 946 C C . ALA A 1 124 ? -12.284 -9.863 7.020 1.00 98.44 124 ALA A C 1
ATOM 948 O O . ALA A 1 124 ? -13.513 -9.787 7.007 1.00 98.44 124 ALA A O 1
ATOM 949 N N . CYS A 1 125 ? -11.518 -8.765 6.990 1.00 98.56 125 CYS A N 1
ATOM 950 C CA . CYS A 1 125 ? -12.079 -7.419 6.885 1.00 98.56 125 CYS A CA 1
ATOM 951 C C . CYS A 1 125 ? -12.787 -7.201 5.539 1.00 98.56 125 CYS A C 1
ATOM 953 O O . CYS A 1 125 ? -13.877 -6.622 5.514 1.00 98.56 125 CYS A O 1
ATOM 955 N N . ALA A 1 126 ? -12.209 -7.684 4.433 1.00 98.00 126 ALA A N 1
ATOM 956 C CA . ALA A 1 126 ? -12.832 -7.615 3.113 1.00 98.00 126 ALA A CA 1
ATOM 957 C C . ALA A 1 126 ? -14.145 -8.411 3.062 1.00 98.00 126 ALA A C 1
ATOM 959 O O . ALA A 1 126 ? -15.156 -7.892 2.589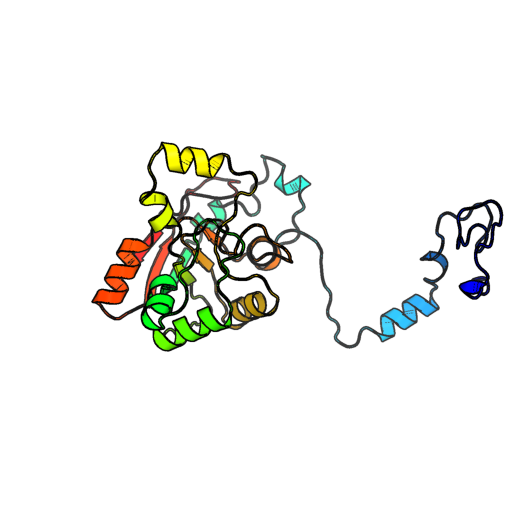 1.00 98.00 126 ALA A O 1
ATOM 960 N N . GLU A 1 127 ? -14.154 -9.626 3.614 1.00 97.88 127 GLU A N 1
ATOM 961 C CA . GLU A 1 127 ? -15.341 -10.483 3.692 1.00 97.88 127 GLU A CA 1
ATOM 962 C C . GLU A 1 127 ? -16.469 -9.838 4.515 1.00 97.88 127 GLU A C 1
ATOM 964 O O . GLU A 1 127 ? -17.593 -9.731 4.024 1.00 97.88 127 GLU A O 1
ATOM 969 N N . GLU A 1 128 ? -16.184 -9.330 5.723 1.00 97.56 128 GLU A N 1
ATOM 970 C CA . GLU A 1 128 ? -17.187 -8.630 6.547 1.00 97.56 128 GLU A CA 1
ATOM 971 C C . GLU A 1 128 ? -17.716 -7.365 5.861 1.00 97.56 128 GLU A C 1
ATOM 973 O O . GLU A 1 128 ? -18.900 -7.036 5.954 1.00 97.56 128 GLU A O 1
ATOM 978 N N . SER A 1 129 ? -16.841 -6.659 5.145 1.00 95.19 129 SER A N 1
ATOM 979 C CA . SER A 1 129 ? -17.185 -5.431 4.424 1.00 95.19 129 SER A CA 1
ATOM 980 C C . SER A 1 129 ? -17.918 -5.695 3.104 1.00 95.19 129 SER A C 1
ATOM 982 O O . SER A 1 129 ? -18.231 -4.742 2.385 1.00 95.19 129 SER A O 1
ATOM 984 N N . ASN A 1 130 ? -18.197 -6.966 2.777 1.00 94.75 130 ASN A N 1
ATOM 985 C CA . ASN A 1 130 ? -18.772 -7.412 1.508 1.00 94.75 130 ASN A CA 1
ATOM 986 C C . ASN A 1 130 ? -18.004 -6.852 0.292 1.00 94.75 130 ASN A C 1
ATOM 988 O O . ASN A 1 130 ? -18.586 -6.407 -0.701 1.00 94.75 130 ASN A O 1
ATOM 992 N N . VAL A 1 131 ? -16.675 -6.826 0.403 1.00 94.50 131 VAL A N 1
ATOM 993 C CA . VAL A 1 131 ? -15.748 -6.382 -0.636 1.00 94.50 131 VAL A CA 1
ATOM 994 C C . VAL A 1 131 ? -15.304 -7.591 -1.451 1.00 94.50 131 VAL A C 1
ATOM 996 O O . VAL A 1 131 ? -14.712 -8.531 -0.929 1.00 94.50 131 VAL A O 1
ATOM 999 N N . SER A 1 132 ? -15.549 -7.540 -2.760 1.00 89.56 132 SER A N 1
ATOM 1000 C CA . SER A 1 132 ? -15.019 -8.503 -3.724 1.00 89.56 132 SER A CA 1
ATOM 1001 C C . SER A 1 132 ? -14.102 -7.779 -4.700 1.00 89.56 132 SER A C 1
ATOM 1003 O O . SER A 1 132 ? -14.571 -7.058 -5.585 1.00 89.56 132 SER A O 1
ATOM 1005 N N . ILE A 1 133 ? -12.799 -7.973 -4.506 1.00 90.88 133 ILE A N 1
ATOM 1006 C CA . ILE A 1 133 ? -11.755 -7.399 -5.353 1.00 90.88 133 ILE A CA 1
ATOM 1007 C C . ILE A 1 133 ? -11.779 -8.110 -6.707 1.00 90.88 133 ILE A C 1
ATOM 1009 O O . ILE A 1 133 ? -11.927 -9.330 -6.785 1.00 90.88 133 ILE A O 1
ATOM 1013 N N . GLN A 1 134 ? -11.660 -7.334 -7.775 1.00 82.19 134 GLN A N 1
ATOM 1014 C CA . GLN A 1 134 ? -11.530 -7.798 -9.147 1.00 82.19 134 GLN A CA 1
ATOM 1015 C C . GLN A 1 134 ? -10.281 -7.180 -9.791 1.00 82.19 134 GLN A C 1
ATOM 1017 O O . GLN A 1 134 ? -9.819 -6.115 -9.364 1.00 82.19 134 GLN A O 1
ATOM 1022 N N . PRO A 1 135 ? -9.747 -7.800 -10.858 1.00 88.94 135 PRO A N 1
ATOM 1023 C CA . PRO A 1 135 ? -8.616 -7.237 -11.579 1.00 88.94 135 PRO A CA 1
ATOM 1024 C C . PRO A 1 135 ? -8.882 -5.801 -12.047 1.00 88.94 135 PRO A C 1
ATOM 1026 O O . PRO A 1 135 ? -9.894 -5.529 -12.694 1.00 88.94 135 PRO A O 1
ATOM 1029 N N . GLY A 1 136 ? -7.953 -4.890 -11.750 1.00 76.81 136 GLY A N 1
ATOM 1030 C CA . GLY A 1 136 ? -8.081 -3.462 -12.055 1.00 76.81 136 GLY A CA 1
ATOM 1031 C C . GLY A 1 136 ? -8.531 -2.593 -10.877 1.00 76.81 136 GLY A C 1
ATOM 1032 O O . GLY A 1 136 ? -8.441 -1.367 -10.976 1.00 76.81 136 GLY A O 1
ATOM 1033 N N . ASP A 1 137 ? -8.984 -3.190 -9.773 1.00 88.88 137 ASP A N 1
ATOM 1034 C CA . ASP A 1 137 ? -9.405 -2.446 -8.588 1.00 88.88 137 ASP A CA 1
ATOM 1035 C C . ASP A 1 137 ? -8.217 -1.881 -7.794 1.00 88.88 137 ASP A C 1
ATOM 1037 O O . ASP A 1 137 ? -7.074 -2.343 -7.884 1.00 88.88 137 ASP A O 1
ATOM 1041 N N . ILE A 1 138 ? -8.518 -0.872 -6.983 1.00 91.88 138 ILE A N 1
ATOM 1042 C CA . ILE A 1 138 ? -7.585 -0.220 -6.066 1.00 91.88 138 ILE A CA 1
ATOM 1043 C C . ILE A 1 138 ? -7.912 -0.657 -4.640 1.00 91.88 138 ILE A C 1
ATOM 1045 O O . ILE A 1 138 ? -9.058 -0.558 -4.195 1.00 91.88 138 ILE A O 1
ATOM 1049 N N . LEU A 1 139 ? -6.902 -1.107 -3.902 1.00 98.31 139 LEU A N 1
ATOM 1050 C CA . LEU A 1 139 ? -7.065 -1.460 -2.497 1.00 98.31 139 LEU A CA 1
ATOM 1051 C C . LEU A 1 139 ? -6.640 -0.293 -1.605 1.00 98.31 139 LEU A C 1
ATOM 1053 O O . LEU A 1 139 ? -5.488 0.130 -1.636 1.00 98.31 139 LEU A O 1
ATOM 1057 N N . VAL A 1 140 ? -7.565 0.203 -0.789 1.00 98.38 140 VAL A N 1
ATOM 1058 C CA . VAL A 1 140 ? -7.325 1.246 0.210 1.00 98.38 140 VAL A CA 1
ATOM 1059 C C . VAL A 1 140 ? -7.350 0.600 1.594 1.00 98.38 140 VAL A C 1
ATOM 1061 O O . VAL A 1 140 ? -8.361 0.029 1.992 1.00 98.38 140 VAL A O 1
ATOM 1064 N N . VAL A 1 141 ? -6.253 0.682 2.342 1.00 98.69 141 VAL A N 1
ATOM 1065 C CA . VAL A 1 141 ? -6.131 0.117 3.693 1.00 98.69 141 VAL A CA 1
ATOM 1066 C C . VAL A 1 141 ? -6.002 1.257 4.694 1.00 98.69 141 VAL A C 1
ATOM 1068 O O . VAL A 1 141 ? -4.984 1.945 4.731 1.00 98.69 141 VAL A O 1
ATOM 1071 N N . ARG A 1 142 ? -7.022 1.455 5.533 1.00 98.38 142 ARG A N 1
ATOM 1072 C CA . ARG A 1 142 ? -6.929 2.384 6.663 1.00 98.38 142 ARG A CA 1
ATOM 1073 C C . ARG A 1 142 ? -6.336 1.663 7.864 1.00 98.38 142 ARG A C 1
ATOM 1075 O O . ARG A 1 142 ? -6.863 0.649 8.313 1.00 98.38 142 ARG A O 1
ATOM 1082 N N . THR A 1 143 ? -5.255 2.217 8.387 1.00 98.25 143 THR A N 1
ATOM 1083 C CA . THR A 1 143 ? -4.464 1.724 9.520 1.00 98.25 143 THR A CA 1
ATOM 1084 C C . THR A 1 143 ? -4.682 2.556 10.788 1.00 98.25 143 THR A C 1
ATOM 1086 O O . THR A 1 143 ? -4.397 2.079 11.885 1.00 98.25 143 THR A O 1
ATOM 1089 N N . GLY A 1 144 ? -5.198 3.784 10.660 1.00 96.69 144 GLY A N 1
ATOM 1090 C CA . GLY A 1 144 ? -5.344 4.753 11.747 1.00 96.69 144 GLY A CA 1
ATOM 1091 C C . GLY A 1 144 ? -4.075 5.561 12.034 1.00 96.69 144 GLY A C 1
ATOM 1092 O O . GLY A 1 144 ? -4.043 6.312 13.008 1.00 96.69 144 GLY A O 1
ATOM 1093 N N . PHE A 1 145 ? -3.020 5.424 11.224 1.00 96.62 145 PHE A N 1
ATOM 1094 C CA . PHE A 1 145 ? -1.751 6.111 11.464 1.00 96.62 145 PHE A CA 1
ATOM 1095 C C . PHE A 1 145 ? -1.892 7.638 11.453 1.00 96.62 145 PHE A C 1
ATOM 1097 O O . PHE A 1 145 ? -1.413 8.305 12.373 1.00 96.62 145 PHE A O 1
ATOM 1104 N N . THR A 1 146 ? -2.548 8.201 10.432 1.00 93.00 146 THR A N 1
ATOM 1105 C CA . THR A 1 146 ? -2.763 9.654 10.323 1.00 93.00 146 THR A CA 1
ATOM 1106 C C . THR A 1 146 ? -3.600 10.184 11.473 1.00 93.00 146 THR A C 1
ATOM 1108 O O . THR A 1 146 ? -3.295 11.248 12.004 1.00 93.00 146 THR A O 1
ATOM 1111 N N . ASP A 1 147 ? -4.605 9.428 11.909 1.00 93.31 147 ASP A N 1
ATOM 1112 C CA . ASP A 1 147 ? -5.486 9.812 13.008 1.00 93.31 147 ASP A CA 1
ATOM 1113 C C . ASP A 1 147 ? -4.711 9.951 14.318 1.00 93.31 147 ASP A C 1
ATOM 1115 O O . ASP A 1 147 ? -4.887 10.928 15.042 1.00 93.31 147 ASP A O 1
ATOM 1119 N N . GLU A 1 148 ? -3.830 8.994 14.619 1.00 95.88 148 GLU A N 1
ATOM 1120 C CA . GLU A 1 148 ? -2.958 9.074 15.791 1.00 95.88 148 GLU A CA 1
ATOM 1121 C C . GLU A 1 148 ? -1.938 10.206 15.650 1.00 95.88 148 GLU A C 1
ATOM 1123 O O . GLU A 1 148 ? -1.701 10.938 16.608 1.00 95.88 148 GLU A O 1
ATOM 1128 N N . LEU A 1 149 ? -1.373 10.412 14.456 1.00 93.00 149 LEU A N 1
ATOM 1129 C CA . LEU A 1 149 ? -0.409 11.486 14.203 1.00 93.00 149 LEU A CA 1
ATOM 1130 C C . LEU A 1 149 ? -1.019 12.881 14.393 1.00 93.00 149 LEU A C 1
ATOM 1132 O O . LEU A 1 149 ? -0.356 13.765 14.938 1.00 93.00 149 LEU A O 1
ATOM 1136 N N . LEU A 1 150 ? -2.261 13.084 13.952 1.00 91.44 150 LEU A N 1
ATOM 1137 C CA . LEU A 1 150 ? -2.963 14.367 14.033 1.00 91.44 150 LEU A CA 1
ATOM 1138 C C . LEU A 1 150 ? -3.441 14.706 15.452 1.00 91.44 150 LEU A C 1
ATOM 1140 O O . LEU A 1 150 ? -3.687 15.876 15.737 1.00 91.44 150 LEU A O 1
ATOM 1144 N N . LYS A 1 151 ? -3.536 13.716 16.350 1.00 95.00 151 LYS A N 1
ATOM 1145 C CA . LYS A 1 151 ? -3.830 13.939 17.778 1.00 95.00 151 LYS A CA 1
ATOM 1146 C C . LYS A 1 151 ? -2.629 14.475 18.561 1.00 95.00 151 LYS A C 1
ATOM 1148 O O . LYS A 1 151 ? -2.828 15.048 19.629 1.00 95.00 151 LYS A O 1
ATOM 1153 N N . LEU A 1 152 ? -1.408 14.275 18.060 1.00 94.44 152 LEU A N 1
ATOM 1154 C CA . LEU A 1 152 ? -0.182 14.652 18.761 1.00 94.44 152 LEU A CA 1
ATOM 1155 C C . LEU A 1 152 ? 0.038 16.171 18.787 1.00 94.44 152 LEU A C 1
ATOM 1157 O O . LEU A 1 152 ? -0.172 16.869 17.789 1.00 94.44 152 LEU A O 1
ATOM 1161 N N . THR A 1 153 ? 0.586 16.675 19.894 1.00 96.69 153 THR A N 1
ATOM 1162 C CA . THR A 1 153 ? 1.090 18.055 19.966 1.00 96.69 153 THR A CA 1
ATOM 1163 C C . THR A 1 153 ? 2.320 18.256 19.073 1.00 96.69 153 THR A C 1
ATOM 1165 O O . THR A 1 153 ? 2.891 17.320 18.503 1.00 96.69 153 THR A O 1
ATOM 1168 N N . GLU A 1 154 ? 2.762 19.503 18.917 1.00 92.94 154 GLU A N 1
ATOM 1169 C CA . GLU A 1 154 ? 4.017 19.793 18.220 1.00 92.94 154 GLU A CA 1
ATOM 1170 C C . GLU A 1 154 ? 5.228 19.167 18.934 1.00 92.94 154 GLU A C 1
ATOM 1172 O O . GLU A 1 154 ? 6.045 18.523 18.274 1.00 92.94 154 GLU A O 1
ATOM 1177 N N . GLU A 1 155 ? 5.299 19.227 20.272 1.00 95.56 155 GLU A N 1
ATOM 1178 C CA . GLU A 1 155 ? 6.405 18.604 21.012 1.00 95.56 155 GLU A CA 1
ATOM 1179 C C . GLU A 1 155 ? 6.393 17.073 20.909 1.00 95.56 155 GLU A C 1
ATOM 1181 O O . GLU A 1 155 ? 7.443 16.426 20.884 1.00 95.56 155 GLU A O 1
ATOM 1186 N N . GLU A 1 156 ? 5.214 16.456 20.861 1.00 94.62 156 GLU A N 1
ATOM 1187 C CA . GLU A 1 156 ? 5.070 15.013 20.650 1.00 94.62 156 GLU A CA 1
ATOM 1188 C C . GLU A 1 156 ? 5.522 14.591 19.254 1.00 94.62 156 GLU A C 1
ATOM 1190 O O . GLU A 1 156 ? 6.281 13.627 19.131 1.00 94.62 156 GLU A O 1
ATOM 1195 N N . ARG A 1 157 ? 5.148 15.346 18.214 1.00 91.31 157 ARG A N 1
ATOM 1196 C CA . ARG A 1 157 ? 5.624 15.105 16.843 1.00 91.31 157 ARG A CA 1
ATOM 1197 C C . ARG A 1 157 ? 7.135 15.283 16.727 1.00 91.31 157 ARG A C 1
ATOM 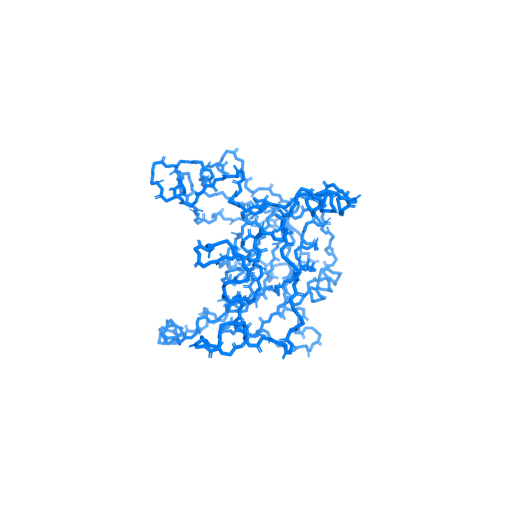1199 O O . ARG A 1 157 ? 7.796 14.478 16.072 1.00 91.31 157 ARG A O 1
ATOM 1206 N N . ASP A 1 158 ? 7.709 16.271 17.405 1.00 91.62 158 ASP A N 1
ATOM 1207 C CA . ASP A 1 158 ? 9.160 16.462 17.437 1.00 91.62 158 ASP A CA 1
ATOM 1208 C C . ASP A 1 158 ? 9.896 15.335 18.157 1.00 91.62 158 ASP A C 1
ATOM 1210 O O . ASP A 1 158 ? 10.961 14.907 17.705 1.00 91.62 158 ASP A O 1
ATOM 1214 N N . ARG A 1 159 ? 9.330 14.806 19.246 1.00 92.69 159 ARG A N 1
ATOM 1215 C CA . ARG A 1 159 ? 9.856 13.596 19.892 1.00 92.69 159 ARG A CA 1
ATOM 1216 C C . ARG A 1 159 ? 9.761 12.390 18.966 1.00 92.69 159 ARG A C 1
ATOM 1218 O O . ARG A 1 159 ? 10.724 11.636 18.871 1.00 92.69 159 ARG A O 1
ATOM 1225 N N . LEU A 1 160 ? 8.649 12.242 18.244 1.00 90.19 160 LEU A N 1
ATOM 1226 C CA . LEU A 1 160 ? 8.426 11.149 17.300 1.00 90.19 160 LEU A CA 1
ATOM 1227 C C . LEU A 1 160 ? 9.485 11.113 16.187 1.00 90.19 160 LEU A C 1
ATOM 1229 O O . LEU A 1 160 ? 9.971 10.032 15.859 1.00 90.19 160 LEU A O 1
ATOM 1233 N N . ARG A 1 161 ? 9.869 12.286 15.657 1.00 85.38 161 ARG A N 1
ATOM 1234 C CA . ARG A 1 161 ? 10.910 12.463 14.621 1.00 85.38 161 ARG A CA 1
ATOM 1235 C C . ARG A 1 161 ? 12.326 12.134 15.104 1.00 85.38 161 ARG A C 1
ATOM 1237 O O . ARG A 1 161 ? 13.191 11.844 14.286 1.00 85.38 161 ARG A O 1
ATOM 1244 N N . LYS A 1 162 ? 12.571 12.230 16.415 1.00 89.06 162 LYS A N 1
ATOM 1245 C CA . LYS A 1 162 ? 13.889 12.048 17.052 1.00 89.06 162 LYS A CA 1
ATOM 1246 C C . LYS A 1 162 ? 14.090 10.649 17.641 1.00 89.06 162 LYS A C 1
ATOM 1248 O O . LYS A 1 162 ? 15.084 10.421 18.326 1.00 89.06 162 LYS A O 1
ATOM 1253 N N . ARG A 1 163 ? 13.146 9.726 17.435 1.00 89.50 163 ARG A N 1
ATOM 1254 C CA . ARG A 1 163 ? 13.263 8.349 17.926 1.00 89.50 163 ARG A CA 1
ATOM 1255 C C . ARG A 1 163 ? 14.416 7.636 17.229 1.00 89.50 163 ARG A C 1
ATOM 1257 O O . ARG A 1 163 ? 14.676 7.863 16.054 1.00 89.50 163 ARG A O 1
ATOM 1264 N N . GLU A 1 164 ? 15.059 6.733 17.960 1.00 85.75 164 GLU A N 1
ATOM 1265 C CA . GLU A 1 164 ? 16.135 5.893 17.426 1.00 85.75 164 GLU A CA 1
ATOM 1266 C C . GLU A 1 164 ? 15.634 4.993 16.286 1.00 85.75 164 GLU A C 1
ATOM 1268 O O . GLU A 1 164 ? 16.315 4.814 15.279 1.00 85.75 164 GLU A O 1
ATOM 1273 N N . VAL A 1 165 ? 14.401 4.486 16.412 1.00 84.62 165 VAL A N 1
ATOM 1274 C CA . VAL A 1 165 ? 13.726 3.698 15.377 1.00 84.62 165 VAL A CA 1
ATOM 1275 C C . VAL A 1 165 ? 12.444 4.405 14.952 1.00 84.62 165 VAL A C 1
ATOM 1277 O O . VAL A 1 165 ? 11.503 4.561 15.734 1.00 84.62 165 VAL A O 1
ATOM 1280 N N . ASN A 1 166 ? 12.384 4.783 13.677 1.00 86.06 166 ASN A N 1
ATOM 1281 C CA . ASN A 1 166 ? 11.203 5.384 13.063 1.00 86.06 166 ASN A CA 1
ATOM 1282 C C . ASN A 1 166 ? 10.207 4.310 12.624 1.00 86.06 166 ASN A C 1
ATOM 1284 O O . ASN A 1 166 ? 9.966 4.145 11.437 1.00 86.06 166 ASN A O 1
ATOM 1288 N N . GLY A 1 167 ? 9.661 3.555 13.579 1.00 92.56 167 GLY A N 1
ATOM 1289 C CA . GLY A 1 167 ? 8.707 2.486 13.289 1.00 92.56 167 GLY A CA 1
ATOM 1290 C C . GLY A 1 167 ? 7.305 2.997 12.944 1.00 92.56 167 GLY A C 1
ATOM 1291 O O . GLY A 1 167 ? 6.841 3.980 13.537 1.00 92.56 167 GLY A O 1
ATOM 1292 N N . SER A 1 168 ? 6.625 2.292 12.039 1.00 95.19 168 SER A N 1
ATOM 1293 C CA . SER A 1 168 ? 5.207 2.486 11.718 1.00 95.19 168 SER A CA 1
ATOM 1294 C C . SER A 1 168 ? 4.488 1.157 11.515 1.00 95.19 168 SER A C 1
ATOM 1296 O O . SER A 1 168 ? 5.080 0.179 11.051 1.00 95.19 168 SER A O 1
ATOM 1298 N N . CYS A 1 169 ? 3.200 1.138 11.856 1.00 97.06 169 CYS A N 1
ATOM 1299 C CA . CYS A 1 169 ? 2.322 0.040 11.489 1.00 97.06 169 CYS A CA 1
ATOM 1300 C C . CYS A 1 169 ? 2.115 -0.008 9.968 1.00 97.06 169 CYS A C 1
ATOM 1302 O O . CYS A 1 169 ? 2.444 0.938 9.251 1.00 97.06 169 CYS A O 1
ATOM 1304 N N . GLY A 1 170 ? 1.556 -1.114 9.486 1.00 97.06 170 GLY A N 1
ATOM 1305 C CA . GLY A 1 170 ? 1.202 -1.288 8.082 1.00 97.06 170 GLY A CA 1
ATOM 1306 C C . GLY A 1 170 ? 0.879 -2.740 7.758 1.00 97.06 170 GLY A C 1
ATOM 1307 O O . GLY A 1 170 ? 0.816 -3.597 8.646 1.00 97.06 170 GLY A O 1
ATOM 1308 N N . VAL A 1 171 ? 0.675 -3.025 6.476 1.00 97.44 171 VAL A N 1
ATOM 1309 C CA . VAL A 1 171 ? 0.451 -4.389 5.985 1.00 97.44 171 VAL A CA 1
ATOM 1310 C C . VAL A 1 171 ? 1.662 -5.274 6.299 1.00 97.44 171 VAL A C 1
ATOM 1312 O O . VAL A 1 171 ? 2.812 -4.842 6.207 1.00 97.44 171 VAL A O 1
ATOM 1315 N N . ALA A 1 172 ? 1.411 -6.510 6.733 1.00 95.50 172 ALA A N 1
ATOM 1316 C CA . ALA A 1 172 ? 2.469 -7.476 6.986 1.00 95.50 172 ALA A CA 1
ATOM 1317 C C . ALA A 1 172 ? 3.268 -7.759 5.704 1.00 95.50 172 ALA A C 1
ATOM 1319 O O . ALA A 1 172 ? 2.743 -7.724 4.594 1.00 95.50 172 ALA A O 1
ATOM 1320 N N . GLN A 1 173 ? 4.548 -8.073 5.865 1.00 91.25 173 GLN A N 1
ATOM 1321 C CA . GLN A 1 173 ? 5.392 -8.538 4.768 1.00 91.25 173 GLN A CA 1
ATOM 1322 C C . GLN A 1 173 ? 5.268 -10.052 4.629 1.00 91.25 173 GLN A C 1
ATOM 1324 O O . GLN A 1 173 ? 5.127 -10.762 5.625 1.00 91.25 173 GLN A O 1
ATOM 1329 N N . GLY A 1 174 ? 5.392 -10.559 3.407 1.00 90.38 174 GLY A N 1
ATOM 1330 C CA . GLY A 1 174 ? 5.410 -11.997 3.181 1.00 90.38 174 GLY A CA 1
ATOM 1331 C C . GLY A 1 174 ? 4.994 -12.387 1.775 1.00 90.38 174 GLY A C 1
ATOM 1332 O O . GLY A 1 174 ? 4.289 -11.664 1.072 1.00 90.38 174 GLY A O 1
ATOM 1333 N N . LYS A 1 175 ? 5.434 -13.574 1.354 1.00 93.12 175 LYS A N 1
ATOM 1334 C CA . LYS A 1 175 ? 5.095 -14.138 0.042 1.00 93.12 175 LYS A CA 1
ATOM 1335 C C . LYS A 1 175 ? 3.585 -14.303 -0.145 1.00 93.12 175 LYS A C 1
ATOM 1337 O O . LYS A 1 175 ? 3.101 -14.172 -1.262 1.00 93.12 175 LYS A O 1
ATOM 1342 N N . ASP A 1 176 ? 2.861 -14.622 0.918 1.00 94.81 176 ASP A N 1
ATOM 1343 C CA . ASP A 1 176 ? 1.408 -14.775 0.939 1.00 94.81 176 ASP A CA 1
ATOM 1344 C C . ASP A 1 176 ? 0.683 -13.449 0.678 1.00 94.81 176 ASP A C 1
ATOM 1346 O O . ASP A 1 176 ? -0.209 -13.409 -0.165 1.00 94.81 176 ASP A O 1
ATOM 1350 N N . ILE A 1 177 ? 1.123 -12.358 1.311 1.00 96.19 177 ILE A N 1
ATOM 1351 C CA . ILE A 1 177 ? 0.622 -11.001 1.060 1.00 96.19 177 ILE A CA 1
ATOM 1352 C C . ILE A 1 177 ? 0.853 -10.619 -0.401 1.00 96.19 177 ILE A C 1
ATOM 1354 O O . ILE A 1 177 ? -0.089 -10.222 -1.086 1.00 96.19 177 ILE A O 1
ATOM 1358 N N . LEU A 1 178 ? 2.082 -10.786 -0.901 1.00 95.31 178 LEU A N 1
ATOM 1359 C CA . LEU A 1 178 ? 2.411 -10.496 -2.299 1.00 95.31 178 LEU A CA 1
ATOM 1360 C C . LEU A 1 178 ? 1.541 -11.335 -3.250 1.00 95.31 178 LEU A C 1
ATOM 1362 O O . LEU A 1 178 ? 0.901 -10.806 -4.156 1.00 95.31 178 LEU A O 1
ATOM 1366 N N . LYS A 1 179 ? 1.457 -12.646 -3.009 1.00 95.94 179 LYS A N 1
ATOM 1367 C CA . LYS A 1 179 ? 0.639 -13.563 -3.804 1.00 95.94 179 LYS A CA 1
ATOM 1368 C C . LYS A 1 179 ? -0.821 -13.112 -3.851 1.00 95.94 179 LYS A C 1
ATOM 1370 O O . LYS A 1 179 ? -1.391 -13.058 -4.934 1.00 95.94 179 LYS A O 1
ATOM 1375 N N . TRP A 1 180 ? -1.401 -12.747 -2.709 1.00 97.06 180 TRP A N 1
ATOM 1376 C CA . TRP A 1 180 ? -2.792 -12.310 -2.639 1.00 97.06 180 TRP A CA 1
ATOM 1377 C C . TRP A 1 180 ? -3.044 -11.025 -3.439 1.00 97.06 180 TRP A C 1
ATOM 1379 O O . TRP A 1 180 ? -4.039 -10.949 -4.155 1.00 97.06 180 TRP A O 1
ATOM 1389 N N . HIS A 1 181 ? -2.130 -10.049 -3.402 1.00 97.75 181 HIS A N 1
ATOM 1390 C CA . HIS A 1 181 ? -2.269 -8.832 -4.213 1.00 97.75 181 HIS A CA 1
ATOM 1391 C C . HIS A 1 181 ? -2.225 -9.129 -5.717 1.00 97.75 181 HIS A C 1
ATOM 1393 O O . HIS A 1 181 ? -3.056 -8.626 -6.475 1.00 97.75 181 HIS A O 1
ATOM 1399 N N . TRP A 1 182 ? -1.281 -9.977 -6.133 1.00 94.44 182 TRP A N 1
ATOM 1400 C CA . TRP A 1 182 ? -1.119 -10.386 -7.527 1.00 94.44 182 TRP A CA 1
ATOM 1401 C C . TRP A 1 182 ? -2.327 -11.172 -8.049 1.00 94.44 182 TRP A C 1
ATOM 1403 O O . TRP A 1 182 ? -2.861 -10.851 -9.107 1.00 94.44 182 TRP A O 1
ATOM 1413 N N . GLU A 1 183 ? -2.787 -12.186 -7.308 1.00 95.81 183 GLU A N 1
ATOM 1414 C CA . GLU A 1 183 ? -3.884 -13.066 -7.737 1.00 95.81 183 GLU A CA 1
ATOM 1415 C C . GLU A 1 183 ? -5.235 -12.345 -7.822 1.00 95.81 183 GLU A C 1
ATOM 1417 O O . GLU A 1 183 ? -6.056 -12.702 -8.664 1.00 95.81 183 GLU A O 1
ATOM 1422 N N . ASN A 1 184 ? -5.451 -11.301 -7.016 1.00 91.25 184 ASN A N 1
ATOM 1423 C CA . ASN A 1 184 ? -6.640 -10.449 -7.125 1.00 91.25 184 ASN A CA 1
ATOM 1424 C C . ASN A 1 184 ? -6.535 -9.394 -8.244 1.00 91.25 184 ASN A C 1
ATOM 1426 O O . ASN A 1 184 ? -7.510 -8.699 -8.520 1.00 91.25 184 ASN A O 1
ATOM 1430 N N . GLY A 1 185 ? -5.375 -9.257 -8.897 1.00 86.94 185 GLY A N 1
ATOM 1431 C CA . GLY A 1 185 ? -5.158 -8.282 -9.967 1.00 86.94 185 GLY A CA 1
ATOM 1432 C C . GLY A 1 185 ? -5.257 -6.827 -9.499 1.00 86.94 185 GLY A C 1
ATOM 1433 O O . GLY A 1 185 ? -5.735 -5.977 -10.254 1.00 86.94 185 GLY A O 1
ATOM 1434 N N . ILE A 1 186 ? -4.837 -6.543 -8.261 1.00 94.81 186 ILE A N 1
ATOM 1435 C CA . ILE A 1 186 ? -4.868 -5.193 -7.683 1.00 94.81 186 ILE A CA 1
ATOM 1436 C C . ILE A 1 186 ? -3.981 -4.2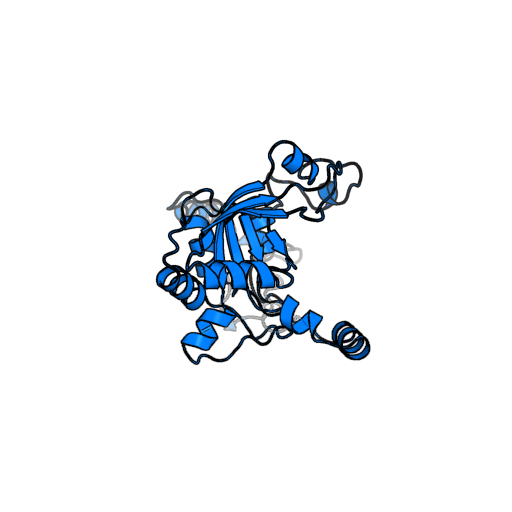65 -8.518 1.00 94.81 186 ILE A C 1
ATOM 1438 O O . ILE A 1 186 ? -2.803 -4.545 -8.734 1.00 94.81 186 ILE A O 1
ATOM 1442 N N . ALA A 1 187 ? -4.550 -3.157 -8.989 1.00 86.50 187 ALA A N 1
ATOM 1443 C CA . ALA A 1 187 ? -3.874 -2.236 -9.899 1.00 86.50 187 ALA A CA 1
ATOM 1444 C C . ALA A 1 187 ? -3.098 -1.129 -9.182 1.00 86.50 187 ALA A C 1
ATOM 1446 O O . ALA A 1 187 ? -2.156 -0.590 -9.754 1.00 86.50 187 ALA A O 1
ATOM 1447 N N . ALA A 1 188 ? -3.500 -0.776 -7.961 1.00 92.50 188 ALA A N 1
ATOM 1448 C CA . ALA A 1 188 ? -2.817 0.180 -7.098 1.00 92.50 188 ALA A CA 1
ATOM 1449 C C . ALA A 1 188 ? -3.193 -0.074 -5.635 1.00 92.50 188 ALA A C 1
ATOM 1451 O O . ALA A 1 188 ? -4.268 -0.612 -5.349 1.00 92.50 188 ALA A O 1
ATOM 1452 N N . VAL A 1 189 ? -2.333 0.356 -4.716 1.00 98.06 189 VAL A N 1
ATOM 1453 C CA . VAL A 1 189 ? -2.618 0.317 -3.278 1.00 98.06 189 VAL A CA 1
ATOM 1454 C C . VAL A 1 189 ? -2.517 1.703 -2.658 1.00 98.06 189 VAL A C 1
ATOM 1456 O O . VAL A 1 189 ? -1.734 2.538 -3.107 1.00 98.06 189 VAL A O 1
ATOM 1459 N N . VAL A 1 190 ? -3.308 1.946 -1.619 1.00 97.06 190 VAL A N 1
ATOM 1460 C CA . VAL A 1 190 ? -3.319 3.188 -0.843 1.00 97.06 190 VAL A CA 1
ATOM 1461 C C . VAL A 1 190 ? -3.364 2.846 0.642 1.00 97.06 190 VAL A C 1
ATOM 1463 O O . VAL A 1 190 ? -4.131 1.974 1.045 1.00 97.06 190 VAL A O 1
ATOM 1466 N N . ALA A 1 191 ? -2.595 3.557 1.461 1.00 98.00 191 ALA A N 1
ATOM 1467 C CA . ALA A 1 191 ? -2.715 3.532 2.912 1.00 98.00 191 ALA A CA 1
ATOM 1468 C C . ALA A 1 191 ? -2.536 4.926 3.531 1.00 98.00 191 ALA A C 1
ATOM 1470 O O . ALA A 1 191 ? -1.979 5.846 2.929 1.00 98.00 191 ALA A O 1
ATOM 1471 N N . ASP A 1 192 ? -3.012 5.067 4.763 1.00 97.25 192 ASP A N 1
ATOM 1472 C CA . ASP A 1 192 ? -2.780 6.224 5.635 1.00 97.25 192 ASP A CA 1
ATOM 1473 C C . ASP A 1 192 ? -1.498 6.092 6.481 1.00 97.25 192 ASP A C 1
ATOM 1475 O O . ASP A 1 192 ? -1.068 7.055 7.112 1.00 97.25 192 ASP A O 1
ATOM 1479 N N . CYS A 1 193 ? -0.845 4.927 6.494 1.00 95.44 193 CYS A N 1
ATOM 1480 C CA . CYS A 1 193 ? 0.474 4.765 7.103 1.00 95.44 193 CYS A CA 1
ATOM 1481 C C . CYS A 1 193 ? 1.600 5.179 6.139 1.00 95.44 193 CYS A C 1
ATOM 1483 O O . CYS A 1 193 ? 1.401 5.220 4.918 1.00 95.44 193 CYS A O 1
ATOM 1485 N N . PRO A 1 194 ? 2.808 5.463 6.659 1.00 91.38 194 PRO A N 1
ATOM 1486 C CA . PRO A 1 194 ? 4.008 5.473 5.842 1.00 91.38 194 PRO A CA 1
ATOM 1487 C C . PRO A 1 194 ? 4.211 4.085 5.241 1.00 91.38 194 PRO A C 1
ATOM 1489 O O . PRO A 1 194 ? 3.888 3.082 5.880 1.00 91.38 194 PRO A O 1
ATOM 1492 N N . SER A 1 195 ? 4.797 4.021 4.052 1.00 92.62 195 SER A N 1
ATOM 1493 C CA . SER A 1 195 ? 5.328 2.783 3.489 1.00 92.62 195 SER A CA 1
ATOM 1494 C C . SER A 1 195 ? 4.322 1.703 3.054 1.00 92.62 195 SER A C 1
ATOM 1496 O O . SER A 1 195 ? 4.759 0.705 2.487 1.00 92.62 195 SER A O 1
ATOM 1498 N N . TYR A 1 196 ? 3.008 1.853 3.275 1.00 96.81 196 TYR A N 1
ATOM 1499 C CA . TYR A 1 196 ? 1.965 0.825 3.053 1.00 96.81 196 TYR A CA 1
ATOM 1500 C C . TYR A 1 196 ? 2.125 -0.466 3.890 1.00 96.81 196 TYR A C 1
ATOM 1502 O O . TYR A 1 196 ? 1.191 -0.922 4.554 1.00 96.81 196 TYR A O 1
ATOM 1510 N N . GLU A 1 197 ? 3.313 -1.060 3.881 1.00 96.12 197 GLU A N 1
ATOM 1511 C CA . GLU A 1 197 ? 3.766 -2.145 4.736 1.00 96.12 197 GLU A CA 1
ATOM 1512 C C . GLU A 1 197 ? 4.339 -1.627 6.063 1.00 96.12 197 GLU A C 1
ATOM 1514 O O . GLU A 1 197 ? 4.807 -0.493 6.165 1.00 96.12 197 GLU A O 1
ATOM 1519 N N . ALA A 1 198 ? 4.335 -2.475 7.092 1.00 95.50 198 ALA A N 1
ATOM 1520 C CA . ALA A 1 198 ? 4.945 -2.130 8.372 1.00 95.50 198 ALA A CA 1
ATOM 1521 C C . ALA A 1 198 ? 6.460 -1.894 8.230 1.00 95.50 198 ALA A C 1
ATOM 1523 O O . ALA A 1 198 ? 7.146 -2.616 7.500 1.00 95.50 198 ALA A O 1
ATOM 1524 N N . TRP A 1 199 ? 6.988 -0.914 8.966 1.00 92.94 199 TRP A N 1
ATOM 1525 C CA . TRP A 1 199 ? 8.373 -0.453 8.840 1.00 92.94 199 TRP A CA 1
ATOM 1526 C C . TRP A 1 199 ? 9.080 -0.373 10.209 1.00 92.94 199 TRP A C 1
ATOM 1528 O O . TRP A 1 199 ? 8.455 0.099 11.162 1.00 92.94 199 TRP A O 1
ATOM 1538 N N . PRO A 1 200 ? 10.373 -0.761 10.342 1.00 89.00 200 PRO A N 1
ATOM 1539 C CA . PRO A 1 200 ? 11.277 -1.242 9.294 1.00 89.00 200 PRO A CA 1
ATOM 1540 C C . PRO A 1 200 ? 10.925 -2.615 8.733 1.00 89.00 200 PRO A C 1
ATOM 1542 O O . PRO A 1 200 ? 10.393 -3.482 9.426 1.00 89.00 200 PRO A O 1
ATOM 1545 N N . SER A 1 201 ? 11.267 -2.797 7.459 1.00 80.31 201 SER A N 1
ATOM 1546 C CA . SER A 1 201 ? 11.072 -4.067 6.773 1.00 80.31 201 SER A CA 1
ATOM 1547 C C . SER A 1 201 ? 12.134 -5.103 7.152 1.00 80.31 201 SER A C 1
ATOM 1549 O O . SER A 1 201 ? 13.293 -4.759 7.382 1.00 80.31 201 SER A O 1
ATOM 1551 N N . GLN A 1 202 ? 11.729 -6.370 7.253 1.00 74.19 202 GLN A N 1
ATOM 1552 C CA . GLN A 1 202 ? 12.582 -7.503 7.639 1.00 74.19 202 GLN A CA 1
ATOM 1553 C C . GLN A 1 202 ? 12.771 -8.526 6.508 1.00 74.19 202 GLN A C 1
ATOM 1555 O O . GLN A 1 202 ? 13.575 -9.448 6.646 1.00 74.19 202 GLN A O 1
ATOM 1560 N N . GLN A 1 203 ? 12.027 -8.401 5.405 1.00 73.44 203 GLN A N 1
ATOM 1561 C CA . GLN A 1 203 ? 12.040 -9.333 4.272 1.00 73.44 203 GLN A CA 1
ATOM 1562 C C . GLN A 1 203 ? 11.964 -8.575 2.937 1.00 73.44 203 GLN A C 1
ATOM 1564 O O . GLN A 1 203 ? 12.114 -7.359 2.898 1.00 73.44 203 GLN A O 1
ATOM 1569 N N . LEU A 1 204 ? 11.755 -9.295 1.828 1.00 81.12 204 LEU A N 1
ATOM 1570 C CA . LEU A 1 204 ? 11.431 -8.686 0.538 1.00 81.12 204 LEU A CA 1
ATOM 1571 C C . LEU A 1 204 ? 10.174 -7.817 0.686 1.00 81.12 204 LEU A C 1
ATOM 1573 O O . LEU A 1 204 ? 9.132 -8.307 1.126 1.00 81.12 204 LEU A O 1
ATOM 1577 N N . THR A 1 205 ? 10.294 -6.541 0.332 1.00 86.44 205 THR A N 1
ATOM 1578 C CA . THR A 1 205 ? 9.297 -5.531 0.697 1.00 86.44 205 THR A CA 1
ATOM 1579 C C . THR A 1 205 ? 8.197 -5.390 -0.356 1.00 86.44 205 THR A C 1
ATOM 1581 O O . THR A 1 205 ? 8.420 -5.642 -1.549 1.00 86.44 205 THR A O 1
ATOM 1584 N N . ALA A 1 206 ? 7.015 -4.936 0.066 1.00 91.69 206 ALA A N 1
ATOM 1585 C CA . ALA A 1 206 ? 5.958 -4.514 -0.848 1.00 91.69 206 ALA A CA 1
ATOM 1586 C C . ALA A 1 206 ? 6.470 -3.422 -1.796 1.00 91.69 206 ALA A C 1
ATOM 1588 O O . ALA A 1 206 ? 6.237 -3.524 -2.991 1.00 91.69 206 ALA A O 1
ATOM 1589 N N . HIS A 1 207 ? 7.268 -2.454 -1.333 1.00 91.44 207 HIS A N 1
ATOM 1590 C CA . HIS A 1 207 ? 7.858 -1.445 -2.230 1.00 91.44 207 HIS A CA 1
ATOM 1591 C C . HIS A 1 207 ? 8.686 -2.044 -3.360 1.00 91.44 207 HIS A C 1
ATOM 1593 O O . HIS A 1 207 ? 8.529 -1.667 -4.521 1.00 91.44 207 HIS A O 1
ATOM 1599 N N . GLN A 1 208 ? 9.595 -2.959 -3.024 1.00 87.19 208 GLN A N 1
ATOM 1600 C CA . GLN A 1 208 ? 10.492 -3.560 -4.002 1.00 87.19 208 GLN A CA 1
ATOM 1601 C C . GLN A 1 208 ? 9.694 -4.358 -5.031 1.00 87.19 208 GLN A C 1
ATOM 1603 O O . GLN A 1 208 ? 9.955 -4.265 -6.228 1.00 87.19 208 GLN A O 1
ATOM 1608 N N . VAL A 1 209 ? 8.701 -5.121 -4.583 1.00 91.25 209 VAL A N 1
ATOM 1609 C CA . VAL A 1 209 ? 7.930 -6.002 -5.463 1.00 91.25 209 VAL A CA 1
ATOM 1610 C C . VAL A 1 209 ? 6.871 -5.230 -6.242 1.00 91.25 209 VAL A C 1
ATOM 1612 O O . VAL A 1 209 ? 6.770 -5.402 -7.450 1.00 91.25 209 VAL A O 1
ATOM 1615 N N . PHE A 1 210 ? 6.106 -4.362 -5.588 1.00 92.56 210 PHE A N 1
ATOM 1616 C CA . PHE A 1 210 ? 5.009 -3.628 -6.211 1.00 92.56 210 PHE A CA 1
ATOM 1617 C C . PHE A 1 210 ? 5.562 -2.633 -7.224 1.00 92.56 210 PHE A C 1
ATOM 1619 O O . PHE A 1 210 ? 5.227 -2.725 -8.400 1.00 92.56 210 PHE A O 1
ATOM 1626 N N . ILE A 1 211 ? 6.482 -1.758 -6.813 1.00 84.94 211 ILE A N 1
ATOM 1627 C CA . ILE A 1 211 ? 6.982 -0.689 -7.681 1.00 84.94 211 ILE A CA 1
ATOM 1628 C C . ILE A 1 211 ? 7.941 -1.265 -8.725 1.00 84.94 211 ILE A C 1
ATOM 1630 O O . ILE A 1 211 ? 7.691 -1.162 -9.925 1.00 84.94 211 ILE A O 1
ATOM 1634 N N . SER A 1 212 ? 9.034 -1.897 -8.285 1.00 77.31 212 SER A N 1
ATOM 1635 C CA . SER A 1 212 ? 10.082 -2.359 -9.205 1.00 77.31 212 SER A CA 1
ATOM 1636 C C . SER A 1 212 ? 9.728 -3.670 -9.902 1.00 77.31 212 SER A C 1
ATOM 1638 O O . SER A 1 212 ? 10.109 -3.866 -11.053 1.00 77.31 212 SER A O 1
ATOM 1640 N N . GLY A 1 213 ? 9.021 -4.574 -9.225 1.00 81.94 213 GLY A N 1
ATOM 1641 C CA . GLY A 1 213 ? 8.633 -5.862 -9.798 1.00 81.94 213 GLY A CA 1
ATOM 1642 C C . GLY A 1 213 ? 7.422 -5.762 -10.725 1.00 81.94 213 GLY A C 1
ATOM 1643 O O . GLY A 1 213 ? 7.471 -6.275 -11.841 1.00 81.94 213 GLY A O 1
ATOM 1644 N N . TRP A 1 214 ? 6.342 -5.113 -10.283 1.00 86.06 214 TRP A N 1
ATOM 1645 C CA . TRP A 1 214 ? 5.052 -5.135 -10.986 1.00 86.06 214 TRP A CA 1
ATOM 1646 C C . TRP A 1 214 ? 4.675 -3.818 -11.663 1.00 86.06 214 TRP A C 1
ATOM 1648 O O . TRP A 1 214 ? 3.781 -3.816 -12.507 1.00 86.06 214 TRP A O 1
ATOM 1658 N N . GLY A 1 215 ? 5.320 -2.702 -11.311 1.00 83.12 215 GLY A N 1
ATOM 1659 C CA . GLY A 1 215 ? 4.853 -1.374 -11.713 1.00 83.12 215 GLY A CA 1
ATOM 1660 C C . GLY A 1 215 ? 3.528 -0.977 -11.045 1.00 83.12 215 GLY A C 1
ATOM 1661 O O . GLY A 1 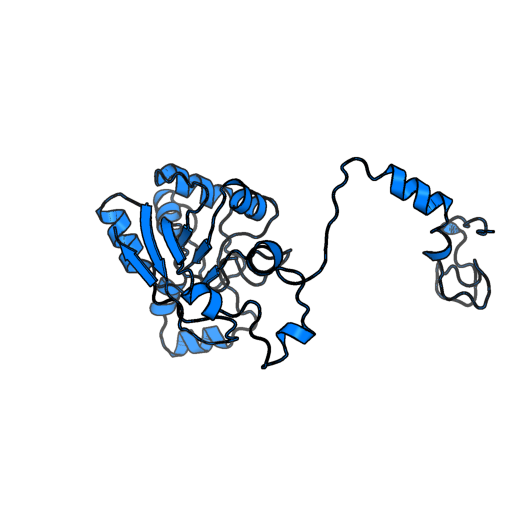215 ? 2.811 -0.129 -11.571 1.00 83.12 215 GLY A O 1
ATOM 1662 N N . LEU A 1 216 ? 3.195 -1.598 -9.909 1.00 90.44 216 LEU A N 1
ATOM 1663 C CA . LEU A 1 216 ? 2.033 -1.305 -9.077 1.00 90.44 216 LEU A CA 1
ATOM 1664 C C . LEU A 1 216 ? 2.347 -0.079 -8.194 1.00 90.44 216 LEU A C 1
ATOM 1666 O O . LEU A 1 216 ? 3.262 -0.142 -7.368 1.00 90.44 216 LEU A O 1
ATOM 1670 N N . PRO A 1 217 ? 1.614 1.037 -8.343 1.00 90.88 217 PRO A N 1
ATOM 1671 C CA . PRO A 1 217 ? 1.851 2.251 -7.577 1.00 90.88 217 PRO A CA 1
ATOM 1672 C C . PRO A 1 217 ? 1.305 2.169 -6.147 1.00 90.88 217 PRO A C 1
ATOM 1674 O O . PRO A 1 217 ? 0.244 1.593 -5.892 1.00 90.88 217 PRO A O 1
ATOM 1677 N N . ILE A 1 218 ? 2.030 2.812 -5.231 1.00 96.25 218 ILE A N 1
ATOM 1678 C CA . ILE A 1 218 ? 1.716 2.889 -3.802 1.00 96.25 218 ILE A CA 1
ATOM 1679 C C . ILE A 1 218 ? 1.363 4.339 -3.448 1.00 96.25 218 ILE A C 1
ATOM 1681 O O . ILE A 1 218 ? 2.130 5.257 -3.741 1.00 96.25 218 ILE A O 1
ATOM 1685 N N . GLY A 1 219 ? 0.199 4.545 -2.833 1.00 94.44 219 GLY A N 1
ATOM 1686 C CA . GLY A 1 219 ? -0.206 5.797 -2.199 1.00 94.44 219 GLY A CA 1
ATOM 1687 C C . GLY A 1 219 ? -0.045 5.717 -0.682 1.00 94.44 219 GLY A C 1
ATOM 1688 O O . GLY A 1 219 ? -0.496 4.757 -0.063 1.00 94.44 219 GLY A O 1
ATOM 1689 N N . GLU A 1 220 ? 0.571 6.729 -0.079 1.00 95.69 220 GLU A N 1
ATOM 1690 C CA . GLU A 1 220 ? 0.911 6.747 1.349 1.00 95.69 220 GLU A CA 1
ATOM 1691 C C . GLU A 1 220 ? 0.451 8.044 2.007 1.00 95.69 220 GLU A C 1
ATOM 1693 O O . GLU A 1 220 ? 0.341 9.076 1.339 1.00 95.69 220 GLU A O 1
ATOM 1698 N N . LEU A 1 221 ? 0.232 7.997 3.326 1.00 93.88 221 LEU A N 1
ATOM 1699 C CA . LEU A 1 221 ? -0.157 9.155 4.142 1.00 93.88 221 LEU A CA 1
ATOM 1700 C C . LEU A 1 221 ? -1.445 9.846 3.663 1.00 93.88 221 LEU A C 1
ATOM 1702 O O . LEU A 1 221 ? -1.598 11.062 3.794 1.00 93.88 221 LEU A O 1
ATOM 1706 N N . PHE A 1 222 ? -2.378 9.078 3.100 1.00 93.44 222 PHE A N 1
ATOM 1707 C CA . PHE A 1 222 ? -3.705 9.588 2.768 1.00 93.44 222 PHE A CA 1
ATOM 1708 C C . PHE A 1 222 ? -4.493 9.863 4.051 1.00 93.44 222 PHE A C 1
ATOM 1710 O O . PHE A 1 222 ? -4.504 9.034 4.953 1.00 93.44 222 PHE A O 1
ATOM 1717 N N . ASP A 1 223 ? -5.212 10.984 4.115 1.00 90.62 223 ASP A N 1
ATOM 1718 C CA . ASP A 1 223 ? -6.228 11.180 5.152 1.00 90.62 223 ASP A CA 1
ATOM 1719 C C . ASP A 1 223 ? -7.494 10.404 4.762 1.00 90.62 223 ASP A C 1
ATOM 1721 O O . ASP A 1 223 ? -8.187 10.745 3.800 1.00 90.62 223 ASP A O 1
ATOM 1725 N N . LEU A 1 224 ? -7.760 9.315 5.484 1.00 92.94 224 LEU A N 1
ATOM 1726 C CA . LEU A 1 224 ? -8.872 8.402 5.215 1.00 92.94 224 LEU A CA 1
ATOM 1727 C C . LEU A 1 224 ? -10.010 8.526 6.240 1.00 92.94 224 LEU A C 1
ATOM 1729 O O . LEU A 1 224 ? -10.988 7.782 6.141 1.00 92.94 224 LEU A O 1
ATOM 1733 N N . ALA A 1 225 ? -9.914 9.434 7.218 1.00 87.25 225 ALA A N 1
ATOM 1734 C CA . ALA A 1 225 ? -10.844 9.493 8.347 1.00 87.25 225 ALA A CA 1
ATOM 1735 C C . ALA A 1 225 ? -12.275 9.847 7.911 1.00 87.25 225 ALA A C 1
ATOM 1737 O O . ALA A 1 225 ? -13.238 9.175 8.294 1.00 87.25 225 ALA A O 1
ATOM 1738 N N . GLU A 1 226 ? -12.428 10.877 7.071 1.00 87.00 226 GLU A N 1
ATOM 1739 C CA . GLU A 1 226 ? -13.742 11.289 6.566 1.00 87.00 226 GLU A CA 1
ATOM 1740 C C . GLU A 1 226 ? -14.354 10.228 5.641 1.00 87.00 226 GLU A C 1
ATOM 1742 O O . GLU A 1 226 ? -15.536 9.899 5.775 1.00 87.00 226 GLU A O 1
ATOM 1747 N N . LEU A 1 227 ? -13.544 9.640 4.753 1.00 87.06 227 LEU A N 1
ATOM 1748 C CA . LEU A 1 227 ? -13.976 8.567 3.857 1.00 87.06 227 LEU A CA 1
ATOM 1749 C C . LEU A 1 227 ? -14.474 7.351 4.648 1.00 87.06 227 LEU A C 1
ATOM 1751 O O . LEU A 1 227 ? -15.567 6.859 4.379 1.00 87.06 227 LEU A O 1
ATOM 1755 N N . ALA A 1 228 ? -13.715 6.905 5.652 1.00 92.88 228 ALA A N 1
ATOM 1756 C CA . ALA A 1 228 ? -14.090 5.785 6.510 1.00 92.88 228 ALA A CA 1
ATOM 1757 C C . ALA A 1 228 ? -15.417 6.035 7.235 1.00 92.88 228 ALA A C 1
ATOM 1759 O O . ALA A 1 228 ? -16.321 5.197 7.190 1.00 92.88 228 ALA A O 1
ATOM 1760 N N . LYS A 1 229 ? -15.578 7.228 7.822 1.00 91.50 229 LYS A N 1
ATOM 1761 C CA . LYS A 1 229 ? -16.829 7.643 8.467 1.00 91.50 229 LYS A CA 1
ATOM 1762 C C . LYS A 1 229 ? -18.009 7.592 7.492 1.00 91.50 229 LYS A C 1
ATOM 1764 O O . LYS A 1 229 ? -19.061 7.058 7.836 1.00 91.50 229 LYS A O 1
ATOM 1769 N N . LYS A 1 230 ? -17.844 8.106 6.270 1.00 86.06 230 LYS A N 1
ATOM 1770 C CA . LYS A 1 230 ? -18.905 8.108 5.249 1.00 86.06 230 LYS A CA 1
ATOM 1771 C C . LYS A 1 230 ? -19.241 6.705 4.741 1.00 86.06 230 LYS A C 1
ATOM 1773 O O . LYS A 1 230 ? -20.421 6.379 4.622 1.00 86.06 230 LYS A O 1
ATOM 1778 N N . CYS A 1 231 ? -18.240 5.857 4.509 1.00 88.06 231 CYS A N 1
ATOM 1779 C CA . CYS A 1 231 ? -18.438 4.444 4.173 1.00 88.06 231 CYS A CA 1
ATOM 1780 C C . CYS A 1 231 ? -19.235 3.716 5.263 1.00 88.06 231 CYS A C 1
ATOM 1782 O O . CYS A 1 231 ? -20.169 2.974 4.952 1.00 88.06 231 CYS A O 1
ATOM 1784 N N . GLN A 1 232 ? -18.917 3.973 6.536 1.00 94.81 232 GLN A N 1
ATOM 1785 C CA . GLN A 1 232 ? -19.630 3.402 7.675 1.00 94.81 232 GLN A CA 1
ATOM 1786 C C . GLN A 1 232 ? -21.084 3.891 7.763 1.00 94.81 232 GLN A C 1
ATOM 1788 O O . GLN A 1 232 ? -21.976 3.069 7.953 1.00 94.81 232 GLN A O 1
ATOM 1793 N N . GLU A 1 233 ? -21.331 5.198 7.614 1.00 93.38 233 GLU A N 1
ATOM 1794 C CA . GLU A 1 233 ? -22.680 5.792 7.624 1.00 93.38 233 GLU A CA 1
ATOM 1795 C C . GLU A 1 233 ? -23.583 5.193 6.530 1.00 93.38 233 GLU A C 1
ATOM 1797 O O . GLU A 1 233 ? -24.764 4.948 6.768 1.00 93.38 233 GLU A O 1
ATOM 1802 N N . ILE A 1 234 ? -23.026 4.946 5.340 1.00 90.62 234 ILE A N 1
ATOM 1803 C CA . ILE A 1 234 ? -23.755 4.413 4.176 1.00 90.62 234 ILE A CA 1
ATOM 1804 C C . ILE A 1 234 ? -23.835 2.876 4.205 1.00 90.62 234 ILE A C 1
ATOM 1806 O O . ILE A 1 234 ? -24.715 2.289 3.577 1.00 90.62 234 ILE A O 1
ATOM 1810 N N . GLY A 1 235 ? -22.918 2.209 4.909 1.00 92.25 235 GLY A N 1
ATOM 1811 C CA . GLY A 1 235 ? -22.764 0.754 4.864 1.00 92.25 235 GLY A CA 1
ATOM 1812 C C . GLY A 1 235 ? -22.167 0.249 3.545 1.00 92.25 235 GLY A C 1
ATOM 1813 O O . GLY A 1 235 ? -22.469 -0.864 3.122 1.00 92.25 235 GLY A O 1
ATOM 1814 N N . ARG A 1 236 ? -21.342 1.062 2.870 1.00 88.56 236 ARG A N 1
ATOM 1815 C CA . ARG A 1 236 ? -20.718 0.728 1.579 1.00 88.56 236 ARG A CA 1
ATOM 1816 C C . ARG A 1 236 ? -19.236 1.082 1.587 1.00 88.56 236 ARG A C 1
ATOM 1818 O O . ARG A 1 236 ? -18.881 2.238 1.770 1.00 88.56 236 ARG A O 1
ATOM 1825 N N . TRP A 1 237 ? -18.397 0.090 1.297 1.00 93.62 237 TRP A N 1
ATOM 1826 C CA . TRP A 1 237 ? -16.929 0.183 1.339 1.00 93.62 237 TRP A CA 1
ATOM 1827 C C . TRP A 1 237 ? -16.272 0.210 -0.045 1.00 93.62 237 TRP A C 1
ATOM 1829 O O . TRP A 1 237 ? -15.055 0.124 -0.160 1.00 93.62 237 TRP A O 1
ATOM 1839 N N . THR A 1 238 ? -17.081 0.303 -1.100 1.00 86.44 238 THR A N 1
ATOM 1840 C CA . THR A 1 238 ? -16.645 0.332 -2.502 1.00 86.44 238 THR A CA 1
ATOM 1841 C C . THR A 1 238 ? -17.083 1.641 -3.145 1.00 86.44 238 THR A C 1
ATOM 1843 O O . THR A 1 238 ? -18.243 2.027 -2.997 1.00 86.44 238 THR A O 1
ATOM 1846 N N . PHE A 1 239 ? -16.181 2.302 -3.864 1.00 83.81 239 PHE A N 1
ATOM 1847 C CA . PHE A 1 239 ? -16.409 3.622 -4.457 1.00 83.81 239 PHE A CA 1
ATOM 1848 C C . PHE A 1 239 ? -15.576 3.825 -5.720 1.00 83.81 239 PHE A C 1
ATOM 1850 O O . PHE A 1 239 ? -14.688 3.036 -6.042 1.00 83.81 239 PHE A O 1
ATOM 1857 N N . PHE A 1 240 ? -15.872 4.893 -6.453 1.00 74.00 240 PHE A N 1
ATOM 1858 C CA . PHE A 1 240 ? -15.030 5.336 -7.554 1.00 74.00 240 PHE A CA 1
ATOM 1859 C C . PHE A 1 240 ? -13.873 6.173 -7.001 1.00 74.00 240 PHE A C 1
ATOM 1861 O O . PHE A 1 240 ? -14.090 7.080 -6.199 1.00 74.00 240 PHE A O 1
ATOM 1868 N N . PHE A 1 241 ? -12.647 5.877 -7.419 1.00 83.19 241 PHE A N 1
ATOM 1869 C CA . PHE A 1 241 ? -11.442 6.578 -6.991 1.00 83.19 241 PHE A CA 1
ATOM 1870 C C . PHE A 1 241 ? -10.722 7.161 -8.196 1.00 83.19 241 PHE A C 1
ATOM 1872 O O . PHE A 1 241 ? -10.541 6.493 -9.216 1.00 83.19 241 PHE A O 1
ATOM 1879 N N . THR A 1 242 ? -10.263 8.399 -8.055 1.00 74.88 242 THR A N 1
ATOM 1880 C CA . THR A 1 242 ? -9.377 9.030 -9.026 1.00 74.88 242 THR A CA 1
ATOM 1881 C C . THR A 1 242 ? -8.217 9.715 -8.322 1.00 74.88 242 THR A C 1
ATOM 1883 O O . THR A 1 242 ? -8.418 10.389 -7.320 1.00 74.88 242 THR A O 1
ATOM 1886 N N . SER A 1 243 ? -7.010 9.584 -8.859 1.00 79.94 243 SER A N 1
ATOM 1887 C CA . SER A 1 243 ? -5.814 10.309 -8.435 1.00 79.94 243 SER A CA 1
ATOM 1888 C C . SER A 1 243 ? -5.066 10.782 -9.671 1.00 79.94 243 SER A C 1
ATOM 1890 O O . SER A 1 243 ? -4.825 10.017 -10.609 1.00 79.94 243 SER A O 1
ATOM 1892 N N . MET A 1 244 ? -4.744 12.073 -9.676 1.00 75.12 244 MET A N 1
ATOM 1893 C CA . MET A 1 244 ? -4.090 12.731 -10.796 1.00 75.12 244 MET A CA 1
ATOM 1894 C C . MET A 1 244 ? -2.816 13.417 -10.305 1.00 75.12 244 MET A C 1
ATOM 1896 O O . MET A 1 244 ? -2.899 14.511 -9.743 1.00 75.12 244 MET A O 1
ATOM 1900 N N . PRO A 1 245 ? -1.639 12.802 -10.502 1.00 76.44 245 PRO A N 1
ATOM 1901 C CA . PRO A 1 245 ? -0.392 13.404 -10.066 1.00 76.44 245 PRO A CA 1
ATOM 1902 C C . PRO A 1 245 ? -0.077 14.675 -10.863 1.00 76.44 245 PRO A C 1
ATOM 1904 O O . PRO A 1 245 ? -0.580 14.903 -11.966 1.00 76.44 245 PRO A O 1
ATOM 1907 N N . LEU A 1 246 ? 0.806 15.508 -10.319 1.00 80.31 246 LEU A N 1
ATOM 1908 C CA . LEU A 1 246 ? 1.355 16.656 -11.036 1.00 80.31 246 LEU A CA 1
ATOM 1909 C C . LEU A 1 246 ? 2.162 16.193 -12.257 1.00 80.31 246 LEU A C 1
ATOM 1911 O O . LEU A 1 246 ? 2.903 15.208 -12.201 1.00 80.31 246 LEU A O 1
ATOM 1915 N N . ASN A 1 247 ? 2.083 16.960 -13.346 1.00 82.25 247 ASN A N 1
ATOM 1916 C CA . ASN A 1 247 ? 2.862 16.710 -14.556 1.00 82.25 247 ASN A CA 1
ATOM 1917 C C . ASN A 1 247 ? 4.319 17.163 -14.394 1.00 82.25 247 ASN A C 1
ATOM 1919 O O . ASN A 1 247 ? 4.724 18.205 -14.907 1.00 82.25 247 ASN A O 1
ATOM 1923 N N . VAL A 1 248 ? 5.096 16.378 -13.647 1.00 85.75 248 VAL A N 1
ATOM 1924 C CA . VAL A 1 248 ? 6.526 16.604 -13.423 1.00 85.75 248 VAL A CA 1
ATOM 1925 C C . VAL A 1 248 ? 7.321 15.609 -14.260 1.00 85.75 248 VAL A C 1
ATOM 1927 O O . VAL A 1 248 ? 7.372 14.407 -13.975 1.00 85.75 248 VAL A O 1
ATOM 1930 N N . ILE A 1 249 ? 7.941 16.114 -15.325 1.00 84.12 249 ILE A N 1
ATOM 1931 C CA . ILE A 1 249 ? 8.793 15.310 -16.204 1.00 84.12 249 ILE A CA 1
ATOM 1932 C C . ILE A 1 249 ? 9.983 14.779 -15.388 1.00 84.12 249 ILE A C 1
ATOM 1934 O O . ILE A 1 249 ? 10.630 15.539 -14.677 1.00 84.12 249 ILE A O 1
ATOM 1938 N N . GLY A 1 250 ? 10.219 13.463 -15.440 1.00 82.88 250 GLY A N 1
ATOM 1939 C CA . GLY A 1 250 ? 11.252 12.773 -14.647 1.00 82.88 250 GLY A CA 1
ATOM 1940 C C . GLY A 1 250 ? 10.999 12.675 -13.134 1.00 82.88 250 GLY A C 1
ATOM 1941 O O . GLY A 1 250 ? 11.792 12.061 -12.432 1.00 82.88 250 GLY A O 1
ATOM 1942 N N . GLY A 1 251 ? 9.898 13.226 -12.606 1.00 83.56 251 GLY A N 1
ATOM 1943 C CA . GLY A 1 251 ? 9.600 13.144 -11.171 1.00 83.56 251 GLY A CA 1
ATOM 1944 C C . GLY A 1 251 ? 9.387 11.701 -10.701 1.00 83.56 251 GLY A C 1
ATOM 1945 O O . GLY A 1 251 ? 8.724 10.931 -11.386 1.00 83.56 251 GLY A O 1
ATOM 1946 N N . ILE A 1 252 ? 9.909 11.333 -9.530 1.00 83.75 252 ILE A N 1
ATOM 1947 C CA . ILE A 1 252 ? 9.797 9.962 -8.987 1.00 83.75 252 ILE A CA 1
ATOM 1948 C C . ILE A 1 252 ? 8.489 9.707 -8.221 1.00 83.75 252 ILE A C 1
ATOM 1950 O O . ILE A 1 252 ? 8.094 8.563 -8.029 1.00 83.75 252 ILE A O 1
ATOM 1954 N N . ALA A 1 253 ? 7.821 10.774 -7.779 1.00 85.81 253 ALA A N 1
ATOM 1955 C CA . ALA A 1 253 ? 6.573 10.747 -7.023 1.00 85.81 253 ALA A CA 1
ATOM 1956 C C . ALA A 1 253 ? 5.837 12.086 -7.185 1.00 85.81 253 ALA A C 1
ATOM 1958 O O . ALA A 1 253 ? 6.384 13.052 -7.726 1.00 85.81 253 ALA A O 1
ATOM 1959 N N . SER A 1 254 ? 4.596 12.160 -6.711 1.00 84.38 254 SER A N 1
ATOM 1960 C CA . SER A 1 254 ? 3.815 13.396 -6.713 1.00 84.38 254 SER A CA 1
ATOM 1961 C C . SER A 1 254 ? 2.760 13.384 -5.607 1.00 84.38 254 SER A C 1
ATOM 1963 O O . SER A 1 254 ? 2.264 12.306 -5.273 1.00 84.38 254 SER A O 1
ATOM 1965 N N . PRO A 1 255 ? 2.369 14.551 -5.059 1.00 82.50 255 PRO A N 1
ATOM 1966 C CA . PRO A 1 255 ? 1.130 14.664 -4.303 1.00 82.50 255 PRO A CA 1
ATOM 1967 C C . PRO A 1 255 ? -0.053 14.093 -5.106 1.00 82.50 255 PRO A C 1
ATOM 1969 O O . PRO A 1 255 ? -0.126 14.305 -6.319 1.00 82.50 255 PRO A O 1
ATOM 1972 N N . PRO A 1 256 ? -0.990 13.381 -4.461 1.00 73.81 256 PRO A N 1
ATOM 1973 C CA . PRO A 1 256 ? -1.898 12.493 -5.182 1.00 73.81 256 PRO A CA 1
ATOM 1974 C C . PRO A 1 256 ? -3.054 13.211 -5.889 1.00 73.81 256 PRO A C 1
ATOM 1976 O O . PRO A 1 256 ? -3.600 12.661 -6.847 1.00 73.81 256 PRO A O 1
ATOM 1979 N N . ASN A 1 257 ? -3.469 14.389 -5.396 1.00 74.00 257 ASN A N 1
ATOM 1980 C CA . ASN A 1 257 ? -4.696 15.086 -5.816 1.00 74.00 257 ASN A CA 1
ATOM 1981 C C . ASN A 1 257 ? -5.867 14.099 -6.019 1.00 74.00 257 ASN A C 1
ATOM 1983 O O . ASN A 1 257 ? -6.444 13.991 -7.105 1.00 74.00 257 ASN A O 1
ATOM 1987 N N . ALA A 1 258 ? -6.111 13.278 -4.994 1.00 78.62 258 ALA A N 1
ATOM 1988 C CA . ALA A 1 258 ? -7.022 12.148 -5.070 1.00 78.62 258 ALA A CA 1
ATOM 1989 C C . ALA A 1 258 ? -8.427 12.500 -4.582 1.00 78.62 258 ALA A C 1
ATOM 1991 O O . ALA A 1 258 ? -8.601 13.332 -3.695 1.00 78.62 258 ALA A O 1
ATOM 1992 N N . GLN A 1 259 ? -9.426 11.832 -5.152 1.00 71.62 259 GLN A N 1
ATOM 1993 C CA . GLN A 1 259 ? -10.832 11.960 -4.796 1.00 71.62 259 GLN A CA 1
ATOM 1994 C C . GLN A 1 259 ? -11.484 10.577 -4.754 1.00 71.62 259 GLN A C 1
ATOM 1996 O O . GLN A 1 259 ? -11.292 9.761 -5.659 1.00 71.62 259 GLN A O 1
ATOM 2001 N N . ALA A 1 260 ? -12.291 10.348 -3.721 1.00 69.06 260 ALA A N 1
ATOM 2002 C CA . ALA A 1 260 ? -13.213 9.224 -3.629 1.00 69.06 260 ALA A CA 1
ATOM 2003 C C . ALA A 1 260 ? -14.646 9.731 -3.849 1.00 69.06 260 ALA A C 1
ATOM 2005 O O . ALA A 1 260 ? -15.041 10.747 -3.280 1.00 69.06 260 ALA A O 1
ATOM 2006 N N . ILE A 1 261 ? -15.418 9.028 -4.675 1.00 66.12 261 ILE A N 1
ATOM 2007 C CA . ILE A 1 261 ? -16.806 9.355 -5.014 1.00 66.12 261 ILE A CA 1
ATOM 2008 C C . ILE A 1 261 ? -17.673 8.156 -4.619 1.00 66.12 261 ILE A C 1
ATOM 2010 O O . ILE A 1 261 ? -17.588 7.094 -5.243 1.00 66.12 261 ILE A O 1
ATOM 2014 N N . LEU A 1 262 ? -18.456 8.335 -3.549 1.00 56.00 262 LEU A N 1
ATOM 2015 C CA . LEU A 1 262 ? -19.284 7.309 -2.905 1.00 56.00 262 LEU A CA 1
ATOM 2016 C C . LEU A 1 262 ? -20.630 7.138 -3.607 1.00 56.00 262 LEU A C 1
ATOM 2018 O O . LEU A 1 262 ? -21.447 8.078 -3.601 1.00 56.00 262 LEU A O 1
#

Sequence (262 aa):
MVPTIPPFDSLPIAKSGPPYNAWGLYGSEDELGRLHLITPEAVKRGRDTITEGISINLKFYNGMTLEEASDPSTTKLGIHNFVQKPITSRAHLLDIPLYLSRHSLPPLSAFSASSTISLATLVACAEESNVSIQPGDILVVRTGFTDELLKLTEEERDRLRKREVNGSCGVAQGKDILKWHWENGIAAVVADCPSYEAWPSQQLTAHQVFISGWGLPIGELFDLAELAKKCQEIGRWTFFFTSMPLNVIGGIASPPNAQAIL

Organism: NCBI:txid1296110

Radius of gyration: 25.26 Å; chains: 1; bounding box: 74×55×41 Å

InterPro domains:
  IPR007325 Kynurenine formamidase/cyclase-like [PF04199] (79-197)
  IPR037175 Kynurenine formamidase superfamily [G3DSA:3.50.30.50] (42-262)
  IPR037175 Kynurenine formamidase superfamily [SSF102198] (121-261)

Foldseek 3Di:
DQADDDDQVPDDPPPPDDTSHPACNVHNPDPCPCVVVCDPVVVVVVVVVCPPVDDDDDAFAPRDHPVLLPPLPRLPPAPLVCLVPWLWDKEFEQELQVLCVVVVHDAAPFQALVRAQEPVSVVVSCVVLVHDFAASYEYEYERCNLVVVVPDDPVRVVVQVVDPFRWGYAHEDDPVVVVVCVVSNHQEYEYLHPQNGTPPDDDCGCCCCQCGNPVHYYHYNDDCPVVVVVCVVVSHRMWIKTWRFDNDRSHNDGDTNMDTGD